Protein AF-A0A1S8BMU1-F1 (afdb_monomer_lite)

Sequence (365 aa):
MFKLSQAGMPENPSYPRNLTQLGYFIDERSEIRTIRPPHNYYNFWISNNNHINEAFRESMHACINEEVIHRMTALGIPPIYLPQLSTEKPHSEPNVPVLVTEKEELRKLKRITVVVNDDFQDLGLWAYRIVSKEHGLEAGSVVSLAKALHKSDSEPAEVPAHPTQGPAENDTHDLNESPTSEDATHSSGLEPTDVPTHPAKKSSENEKHDLKESLISKPGANIGPESPIASKTSVTSTEDVPFKVPENWQAPGLVVLNPGQLLYSYQLDKAVTKQSWDSQPRKSAIHPVATIDPIRNRAEGHRTVDEHVKSTFDTILNNPDWVAPDAHIYMIGIGNGGDAMLRVLSKECKCFLPLPFIDRSMTDK

Foldseek 3Di:
DDDDDLVPFDAQDAAALDQVSLQWDQDPLRAIAGVVVGHDFDDLPPDPDNLNSLNSVLSVLSNLVVVQQVLLVVLQFHWAWPPVRHSDADFLAFTDIKTWRDQVVQLVFQAEEEEQADQADFFFFNDPVPLRDPSHSLVGGCSVVSVVLQCVVPDDDDDDDDDDDDDDDDDDDDDDDDDDDDDDDDDYDDDDDDDDDDDDDDDDDDDDDDDDDDDDDDDDDDDDDDDDDDDDDDDDDDDDPDDDDDPPRDRHIYIIFGSQFFFADNVVRDGHGPSSQQSDGDRGPPDHGDDGDQPRGGDPQRSHLLSRLLSCCVNAVCDSSRHPPNHDYHYHYRDVNNVSNVVNCVVVCPPPDPDPPPPPPPDDD

Secondary structure (DSSP, 8-state):
-----GGGSPPPP---S-TTTTTEEE-TTS-EEESSSTTPBP-S-SSS-HHHHHHHHHHHHHHHHHHHHHHHHHTT--EEEETTTBSSPPSSS--EEEEE--HHHHTT-SEEEEEE--TTSPTTBS-HHHHTSTTHHHHHBTHHHHHHHHHTTS-PPPPPP--------------------------------------------------------------------------PPPP-------TT-PPPEEEEE-TT--EEETTTTEEE-HHHHHTS--SSTTSPPPPPPTTTTS-TT-SSHHHHHHHHIIIIIT-TTTS-TTPEEEEEE-HHHHHHHHHHHHHH-TT-S------------

pLDDT: mean 74.03, std 28.57, range [22.55, 98.69]

Organism: NCBI:txid420778

Radius of gyration: 30.03 Å; chains: 1; bounding box: 88×78×95 Å

InterPro domains:
  IPR048263 Arb2 [PTHR21357] (10-349)
  IPR053858 Arb2 domain [PF22749] (15-155)
  IPR053858 Arb2 domain [PF22749] (250-348)

Structure (mmCIF, N/CA/C/O backbone):
data_AF-A0A1S8BMU1-F1
#
_entry.id   AF-A0A1S8BMU1-F1
#
loop_
_atom_site.group_PDB
_atom_site.id
_atom_site.type_symbol
_atom_site.label_atom_id
_atom_site.label_alt_id
_atom_site.label_comp_id
_atom_site.label_asym_id
_atom_site.label_entity_id
_atom_site.label_seq_id
_atom_site.pdbx_PDB_ins_code
_atom_site.Cartn_x
_atom_site.Cartn_y
_atom_site.Cartn_z
_atom_site.occupancy
_atom_site.B_iso_or_equiv
_atom_site.auth_seq_id
_atom_site.auth_comp_id
_atom_site.auth_asym_id
_atom_site.auth_atom_id
_atom_site.pdbx_PDB_model_num
ATOM 1 N N . MET A 1 1 ? 41.600 -4.606 -17.075 1.00 57.34 1 MET A N 1
ATOM 2 C CA . MET A 1 1 ? 40.195 -4.456 -16.639 1.00 57.34 1 MET A CA 1
ATOM 3 C C . MET A 1 1 ? 39.537 -3.428 -17.548 1.00 57.34 1 MET A C 1
ATOM 5 O O . MET A 1 1 ? 39.945 -2.274 -17.516 1.00 57.34 1 MET A O 1
ATOM 9 N N . PHE A 1 2 ? 38.607 -3.844 -18.410 1.00 69.38 2 PHE A N 1
ATOM 10 C CA . PHE A 1 2 ? 37.855 -2.920 -19.264 1.00 69.38 2 PHE A CA 1
ATOM 11 C C . PHE A 1 2 ? 36.785 -2.213 -18.422 1.00 69.38 2 PHE A C 1
ATOM 13 O O . PHE A 1 2 ? 36.110 -2.860 -17.625 1.00 69.38 2 PHE A O 1
ATOM 20 N N . LYS A 1 3 ? 36.652 -0.891 -18.567 1.00 63.94 3 LYS A N 1
ATOM 21 C CA . LYS A 1 3 ? 35.584 -0.092 -17.950 1.00 63.94 3 LYS A CA 1
ATOM 22 C C . LYS A 1 3 ? 34.746 0.510 -19.072 1.00 63.94 3 LYS A C 1
ATOM 24 O O . LYS A 1 3 ? 35.312 1.148 -19.958 1.00 63.94 3 LYS A O 1
ATOM 29 N N . LEU A 1 4 ? 33.428 0.314 -19.041 1.00 66.44 4 LEU A N 1
ATOM 30 C CA . LEU A 1 4 ? 32.532 1.037 -19.943 1.00 66.44 4 LEU A CA 1
ATOM 31 C C . LEU A 1 4 ? 32.602 2.534 -19.630 1.00 66.44 4 LEU A C 1
ATOM 33 O O . LEU A 1 4 ? 32.528 2.941 -18.469 1.00 66.44 4 LEU A O 1
ATOM 37 N N . SER A 1 5 ? 32.765 3.350 -20.671 1.00 72.62 5 SER A N 1
ATOM 38 C CA . SER A 1 5 ? 32.683 4.801 -20.543 1.00 72.62 5 SER A CA 1
ATOM 39 C C . SER A 1 5 ? 31.224 5.218 -20.357 1.00 72.62 5 SER A C 1
ATOM 41 O O . SER A 1 5 ? 30.311 4.596 -20.897 1.00 72.62 5 SER A O 1
ATOM 43 N N . GLN A 1 6 ? 30.995 6.304 -19.618 1.00 71.94 6 GLN A N 1
ATOM 44 C CA . GLN A 1 6 ? 29.648 6.835 -19.392 1.00 71.94 6 GLN A CA 1
ATOM 45 C C . GLN A 1 6 ? 28.914 7.155 -20.705 1.00 71.94 6 GLN A C 1
ATOM 47 O O . GLN A 1 6 ? 27.712 6.933 -20.788 1.00 71.94 6 GLN A O 1
ATOM 52 N N . ALA A 1 7 ? 29.639 7.624 -21.727 1.00 73.94 7 ALA A N 1
ATOM 53 C CA . ALA A 1 7 ? 29.092 7.940 -23.046 1.00 73.94 7 ALA A CA 1
ATOM 54 C C . ALA A 1 7 ? 28.599 6.706 -23.825 1.00 73.94 7 ALA A C 1
ATOM 56 O O . ALA A 1 7 ? 27.799 6.852 -24.740 1.00 73.94 7 ALA A O 1
ATOM 57 N N . GLY A 1 8 ? 29.071 5.503 -23.478 1.00 77.00 8 GLY A N 1
ATOM 58 C CA . GLY A 1 8 ? 28.634 4.250 -24.098 1.00 77.00 8 GLY A CA 1
ATOM 59 C C . GLY A 1 8 ? 27.474 3.565 -23.375 1.00 77.00 8 GLY A C 1
ATOM 60 O O . GLY A 1 8 ? 27.094 2.463 -23.764 1.00 77.00 8 GLY A O 1
ATOM 61 N N . MET A 1 9 ? 26.943 4.159 -22.301 1.00 78.81 9 MET A N 1
ATOM 62 C CA . MET A 1 9 ? 25.852 3.554 -21.539 1.00 78.81 9 MET A CA 1
ATOM 63 C C . MET A 1 9 ? 24.500 3.887 -22.180 1.00 78.81 9 MET A C 1
ATOM 65 O O . MET A 1 9 ? 24.276 5.050 -22.519 1.00 78.81 9 MET A O 1
ATOM 69 N N . PRO A 1 10 ? 23.577 2.915 -22.300 1.00 77.69 10 PRO A N 1
ATOM 70 C CA . PRO A 1 10 ? 22.225 3.200 -22.758 1.00 77.69 10 PRO A CA 1
ATOM 71 C C . PRO A 1 10 ? 21.508 4.129 -21.773 1.00 77.69 10 PRO A C 1
ATOM 73 O O . PRO A 1 10 ? 21.778 4.108 -20.564 1.00 77.69 10 PRO A O 1
ATOM 76 N N . GLU A 1 11 ? 20.581 4.928 -22.300 1.00 77.62 11 GLU A N 1
ATOM 77 C CA . GLU A 1 11 ? 19.667 5.719 -21.479 1.00 77.62 11 GLU A CA 1
ATOM 78 C C . GLU A 1 11 ? 18.825 4.816 -20.578 1.00 77.62 11 GLU A C 1
ATOM 80 O O . GLU A 1 11 ? 18.606 3.634 -20.868 1.00 77.62 11 GLU A O 1
ATOM 85 N N . ASN A 1 12 ? 18.356 5.373 -19.459 1.00 81.19 12 ASN A N 1
ATOM 86 C CA . ASN A 1 12 ? 17.504 4.594 -18.582 1.00 81.19 12 ASN A CA 1
ATOM 87 C C . ASN A 1 12 ? 16.149 4.330 -19.243 1.00 81.19 12 ASN A C 1
ATOM 89 O O . ASN A 1 12 ? 15.514 5.265 -19.732 1.00 81.19 12 ASN A O 1
ATOM 93 N N . PRO A 1 13 ? 15.695 3.069 -19.229 1.00 87.44 13 PRO A N 1
ATOM 94 C CA . PRO A 1 13 ? 14.407 2.707 -19.788 1.00 87.44 13 PRO A CA 1
ATOM 95 C C . PRO A 1 13 ? 13.292 3.433 -19.030 1.00 87.44 13 PRO A C 1
ATOM 97 O O . PRO A 1 13 ? 13.301 3.516 -17.800 1.00 87.44 13 PRO A O 1
ATOM 100 N N . SER A 1 14 ? 12.329 3.953 -19.783 1.00 89.06 14 SER A N 1
ATOM 101 C CA . SER A 1 14 ? 11.125 4.583 -19.256 1.00 89.06 14 SER A CA 1
ATOM 102 C C . SER A 1 14 ? 9.913 3.869 -19.828 1.00 89.06 14 SER A C 1
ATOM 104 O O . SER A 1 14 ? 9.861 3.582 -21.024 1.00 89.06 14 SER A O 1
ATOM 106 N N . TYR A 1 15 ? 8.953 3.571 -18.962 1.00 94.06 15 TYR A N 1
ATOM 107 C CA . TYR A 1 15 ? 7.738 2.861 -19.318 1.00 94.06 15 TYR A CA 1
ATOM 108 C C . TYR A 1 15 ? 6.516 3.642 -18.827 1.00 94.06 15 TYR A C 1
ATOM 110 O O . TYR A 1 15 ? 6.590 4.344 -17.813 1.00 94.06 15 TYR A O 1
ATOM 118 N N . PRO A 1 16 ? 5.387 3.559 -19.546 1.00 95.19 16 PRO A N 1
ATOM 119 C CA . PRO A 1 16 ? 4.177 4.263 -19.159 1.00 95.19 16 PRO A CA 1
ATOM 120 C C . PRO A 1 16 ? 3.540 3.636 -17.916 1.00 95.19 16 PRO A C 1
ATOM 122 O O . PRO A 1 16 ? 3.483 2.417 -17.777 1.00 95.19 16 PRO A O 1
ATOM 125 N N . ARG A 1 17 ? 2.965 4.468 -17.043 1.00 93.88 17 ARG A N 1
ATOM 126 C CA . ARG A 1 17 ? 2.064 4.023 -15.966 1.00 93.88 17 ARG A CA 1
ATOM 127 C C . ARG A 1 17 ? 0.655 3.810 -16.514 1.00 93.88 17 ARG A C 1
ATOM 129 O O . ARG A 1 17 ? -0.263 4.568 -16.229 1.00 93.88 17 ARG A O 1
ATOM 136 N N . ASN A 1 18 ? 0.518 2.840 -17.411 1.00 95.81 18 ASN A N 1
ATOM 137 C CA . ASN A 1 18 ? -0.763 2.460 -17.989 1.00 95.81 18 ASN A CA 1
ATOM 138 C C . ASN A 1 18 ? -0.709 0.995 -18.438 1.00 95.81 18 ASN A C 1
ATOM 140 O O . ASN A 1 18 ? 0.061 0.671 -19.342 1.00 95.81 18 ASN A O 1
ATOM 144 N N . LEU A 1 19 ? -1.537 0.124 -17.847 1.00 93.75 19 LEU A N 1
ATOM 145 C CA . LEU A 1 19 ? -1.526 -1.316 -18.153 1.00 93.75 19 LEU A CA 1
ATOM 146 C C . LEU A 1 19 ? -1.657 -1.592 -19.650 1.00 93.75 19 LEU A C 1
ATOM 148 O O . LEU A 1 19 ? -0.870 -2.364 -20.195 1.00 93.75 19 LEU A O 1
ATOM 152 N N . THR A 1 20 ? -2.579 -0.908 -20.330 1.00 95.38 20 THR A N 1
ATOM 153 C CA . THR A 1 20 ? -2.822 -1.114 -21.760 1.00 95.38 20 THR A CA 1
ATOM 154 C C . THR A 1 20 ? -1.585 -0.796 -22.594 1.00 95.38 20 THR A C 1
ATOM 156 O O . THR A 1 20 ? -1.221 -1.566 -23.482 1.00 95.38 20 THR A O 1
ATOM 159 N N . GLN A 1 21 ? -0.896 0.306 -22.286 1.00 96.44 21 GLN A N 1
ATOM 160 C CA . GLN A 1 21 ? 0.346 0.683 -22.967 1.00 96.44 21 GLN A CA 1
ATOM 161 C C . GLN A 1 21 ? 1.523 -0.237 -22.610 1.00 96.44 21 GLN A C 1
ATOM 163 O O . GLN A 1 21 ? 2.430 -0.405 -23.422 1.00 96.44 21 GLN A O 1
ATOM 168 N N . LEU A 1 22 ? 1.494 -0.876 -21.437 1.00 96.19 22 LEU A N 1
ATOM 169 C CA . LEU A 1 22 ? 2.433 -1.938 -21.053 1.00 96.19 22 LEU A CA 1
ATOM 170 C C . LEU A 1 22 ? 2.105 -3.290 -21.710 1.00 96.19 22 LEU A C 1
ATOM 172 O O . LEU A 1 22 ? 2.863 -4.246 -21.553 1.00 96.19 22 LEU A O 1
ATOM 176 N N . GLY A 1 23 ? 1.002 -3.378 -22.460 1.00 96.25 23 GLY A N 1
ATOM 177 C CA . GLY A 1 23 ? 0.569 -4.599 -23.131 1.00 96.25 23 GLY A CA 1
ATOM 178 C C . GLY A 1 23 ? -0.227 -5.547 -22.236 1.00 96.25 23 GLY A C 1
ATOM 179 O O . GLY A 1 23 ? -0.305 -6.732 -22.558 1.00 96.25 23 GLY A O 1
ATOM 180 N N . TYR A 1 24 ? -0.819 -5.050 -21.148 1.00 97.06 24 TYR A N 1
ATOM 181 C CA . TYR A 1 24 ? -1.617 -5.816 -20.190 1.00 97.06 24 TYR A CA 1
ATOM 182 C C . TYR A 1 24 ? -3.029 -5.251 -20.018 1.00 97.06 24 TYR A C 1
ATOM 184 O O . TYR A 1 24 ? -3.298 -4.087 -20.298 1.00 97.06 24 TYR A O 1
ATOM 192 N N . PHE A 1 25 ? -3.935 -6.084 -19.523 1.00 95.19 25 PHE A N 1
ATOM 193 C CA . PHE A 1 25 ? -5.257 -5.690 -19.050 1.00 95.19 25 PHE A CA 1
ATOM 194 C C . PHE A 1 25 ? -5.627 -6.520 -17.816 1.00 95.19 25 PHE A C 1
ATOM 196 O O . PHE A 1 25 ? -4.974 -7.524 -17.523 1.00 95.19 25 PHE A O 1
ATOM 203 N N . ILE A 1 26 ? -6.653 -6.084 -17.087 1.00 93.38 26 ILE A N 1
ATOM 204 C CA . ILE A 1 26 ? -7.256 -6.857 -15.999 1.00 93.38 26 ILE A CA 1
ATOM 205 C C . ILE A 1 26 ? -8.530 -7.493 -16.551 1.00 93.38 26 ILE A C 1
ATOM 207 O O . ILE A 1 26 ? -9.371 -6.784 -17.104 1.00 93.38 26 ILE A O 1
ATOM 211 N N . ASP A 1 27 ? -8.649 -8.812 -16.444 1.00 90.25 27 ASP A N 1
ATOM 212 C CA . ASP A 1 27 ? -9.832 -9.539 -16.903 1.00 90.25 27 ASP A CA 1
ATOM 213 C C . ASP A 1 27 ? -10.970 -9.549 -15.863 1.00 90.25 27 ASP A C 1
ATOM 215 O O . ASP A 1 27 ? -10.869 -8.997 -14.764 1.00 90.25 27 ASP A O 1
ATOM 219 N N . GLU A 1 28 ? -12.083 -10.196 -16.208 1.00 89.94 28 GLU A N 1
ATOM 220 C CA . GLU A 1 28 ? -13.260 -10.344 -15.340 1.00 89.94 28 GLU A CA 1
ATOM 221 C C . GLU A 1 28 ? -12.985 -11.137 -14.050 1.00 89.94 28 GLU A C 1
ATOM 223 O O . GLU A 1 28 ? -13.682 -10.961 -13.050 1.00 89.94 28 GLU A O 1
ATOM 228 N N . ARG A 1 29 ? -11.934 -11.966 -14.037 1.00 88.69 29 ARG A N 1
ATOM 229 C CA . ARG A 1 29 ? -11.467 -12.704 -12.856 1.00 88.69 29 ARG A CA 1
ATOM 230 C C . ARG A 1 29 ? -10.505 -11.875 -12.004 1.00 88.69 29 ARG A C 1
ATOM 232 O O . ARG A 1 29 ? -9.984 -12.382 -11.013 1.00 88.69 29 ARG A O 1
ATOM 239 N N . SER A 1 30 ? -10.298 -10.601 -12.349 1.00 91.44 30 SER A N 1
ATOM 240 C CA . SER A 1 30 ? -9.320 -9.703 -11.727 1.00 91.44 30 SER A CA 1
ATOM 241 C C . SER A 1 30 ? -7.866 -10.162 -11.879 1.00 91.44 30 SER A C 1
ATOM 243 O O . SER A 1 30 ? -7.012 -9.818 -11.057 1.00 91.44 30 SER A O 1
ATOM 245 N N . GLU A 1 31 ? -7.567 -10.919 -12.933 1.00 94.38 31 GLU A N 1
ATOM 246 C CA . GLU A 1 31 ? -6.223 -11.387 -13.255 1.00 94.38 31 GLU A CA 1
ATOM 247 C C . GLU A 1 31 ? -5.555 -10.459 -14.271 1.00 94.38 31 GLU A C 1
ATOM 249 O O . GLU A 1 31 ? -6.176 -9.984 -15.222 1.00 94.38 31 GLU A O 1
ATOM 254 N N . ILE A 1 32 ? -4.259 -10.205 -14.079 1.00 94.88 32 ILE A N 1
ATOM 255 C CA . ILE A 1 32 ? -3.469 -9.386 -15.002 1.00 94.88 32 ILE A CA 1
ATOM 256 C C . ILE A 1 32 ? -2.971 -10.276 -16.140 1.00 94.88 32 ILE A C 1
ATOM 258 O O . ILE A 1 32 ? -2.140 -11.168 -15.933 1.00 94.88 32 ILE A O 1
ATOM 262 N N . ARG A 1 33 ? -3.463 -10.013 -17.352 1.00 95.62 33 ARG A N 1
ATOM 263 C CA . ARG A 1 33 ? -3.182 -10.797 -18.560 1.00 95.62 33 ARG A CA 1
ATOM 264 C C . ARG A 1 33 ? -2.560 -9.932 -19.647 1.00 95.62 33 ARG A C 1
ATOM 266 O O . ARG A 1 33 ? -2.869 -8.749 -19.768 1.00 95.62 33 ARG A O 1
ATOM 273 N N . THR A 1 34 ? -1.667 -10.505 -20.449 1.00 96.69 34 THR A N 1
ATOM 274 C CA . THR A 1 34 ? -1.141 -9.838 -21.649 1.00 96.69 34 THR A CA 1
ATOM 275 C C . THR A 1 34 ? -2.263 -9.616 -22.656 1.00 96.69 34 THR A C 1
ATOM 277 O O . THR A 1 34 ? -3.077 -10.502 -22.836 1.00 96.69 34 THR A O 1
ATOM 280 N N . ILE A 1 35 ? -2.292 -8.498 -23.383 1.00 95.00 35 ILE A N 1
ATOM 281 C CA . ILE A 1 35 ? -3.304 -8.231 -24.426 1.00 95.00 35 ILE A CA 1
ATOM 282 C C . ILE A 1 35 ? -3.102 -9.163 -25.632 1.00 95.00 35 ILE A C 1
ATOM 284 O O . ILE A 1 35 ? -4.066 -9.595 -26.265 1.00 95.00 35 ILE A O 1
ATOM 288 N N . ARG A 1 36 ? -1.844 -9.475 -25.978 1.00 91.75 36 ARG A N 1
ATOM 289 C CA . ARG A 1 36 ? -1.491 -10.346 -27.113 1.00 91.75 36 ARG A CA 1
ATOM 290 C C . ARG A 1 36 ? -0.309 -11.262 -26.759 1.00 91.75 36 ARG A C 1
ATOM 292 O O . ARG A 1 36 ? 0.796 -10.744 -26.608 1.00 91.75 36 ARG A O 1
ATOM 299 N N . PRO A 1 37 ? -0.492 -12.596 -26.686 1.00 90.31 37 PRO A N 1
ATOM 300 C CA . PRO A 1 37 ? -1.768 -13.334 -26.690 1.00 90.31 37 PRO A CA 1
ATOM 301 C C . PRO A 1 37 ? -2.553 -13.142 -25.369 1.00 90.31 37 PRO A C 1
ATOM 303 O O . PRO A 1 37 ? -1.915 -12.965 -24.338 1.00 90.31 37 PRO A O 1
ATOM 306 N N . PRO A 1 38 ? -3.897 -13.221 -25.348 1.00 85.94 38 PRO A N 1
ATOM 307 C CA . PRO A 1 38 ? -4.746 -12.808 -24.214 1.00 85.94 38 PRO A CA 1
ATOM 308 C C . PRO A 1 38 ? -4.718 -13.695 -22.950 1.00 85.94 38 PRO A C 1
ATOM 310 O O . PRO A 1 38 ? -5.611 -13.611 -22.113 1.00 85.94 38 PRO A O 1
ATOM 313 N N . HIS A 1 39 ? -3.722 -14.571 -22.792 1.00 87.88 39 HIS A N 1
ATOM 314 C CA . HIS A 1 39 ? -3.743 -15.626 -21.769 1.00 87.88 39 HIS A CA 1
ATOM 315 C C . HIS A 1 39 ? -2.479 -15.707 -20.913 1.00 87.88 39 HIS A C 1
ATOM 317 O O . HIS A 1 39 ? -2.470 -16.422 -19.911 1.00 87.88 39 HIS A O 1
ATOM 323 N N . ASN A 1 40 ? -1.409 -14.982 -21.250 1.00 94.81 40 ASN A N 1
ATOM 324 C CA . ASN A 1 40 ? -0.189 -15.057 -20.454 1.00 94.81 40 ASN A CA 1
ATOM 325 C C . ASN A 1 40 ? -0.274 -14.129 -19.243 1.00 94.81 40 ASN A C 1
ATOM 327 O O . ASN A 1 40 ? -0.804 -13.023 -19.314 1.00 94.81 40 ASN A O 1
ATOM 331 N N . TYR A 1 41 ? 0.276 -14.601 -18.131 1.00 95.81 41 TYR A N 1
ATOM 332 C CA . TYR A 1 41 ? 0.493 -13.796 -16.937 1.00 95.81 41 TYR A CA 1
ATOM 333 C C . TYR A 1 41 ? 1.631 -12.788 -17.133 1.00 95.81 41 TYR A C 1
ATOM 335 O O . TYR A 1 41 ? 2.412 -12.892 -18.082 1.00 95.81 41 TYR A O 1
ATOM 343 N N . TYR A 1 42 ? 1.757 -11.857 -16.185 1.00 95.19 42 TYR A N 1
ATOM 344 C CA . TYR A 1 42 ? 2.877 -10.923 -16.116 1.00 95.19 42 TYR A CA 1
ATOM 345 C C . TYR A 1 42 ? 4.235 -11.627 -16.252 1.00 95.19 42 TYR A C 1
ATOM 347 O O . TYR A 1 42 ? 4.540 -12.593 -15.542 1.00 95.19 42 TYR A O 1
ATOM 355 N N . ASN A 1 43 ? 5.052 -11.114 -17.174 1.00 94.69 43 ASN A N 1
ATOM 356 C CA . ASN A 1 43 ? 6.433 -11.525 -17.368 1.00 94.69 43 ASN A CA 1
ATOM 357 C C . ASN A 1 43 ? 7.384 -10.427 -16.875 1.00 94.69 43 ASN A C 1
ATOM 359 O O . ASN A 1 43 ? 7.465 -9.363 -17.483 1.00 94.69 43 ASN A O 1
ATOM 363 N N . PHE A 1 44 ? 8.131 -10.712 -15.807 1.00 94.56 44 PHE A N 1
ATOM 364 C CA . PHE A 1 44 ? 9.185 -9.829 -15.294 1.00 94.56 44 PHE A CA 1
ATOM 365 C C . PHE A 1 44 ? 10.440 -9.836 -16.183 1.00 94.56 44 PHE A C 1
ATOM 367 O O . PHE A 1 44 ? 11.080 -8.804 -16.370 1.00 94.56 44 PHE A O 1
ATOM 374 N N . TRP A 1 45 ? 10.791 -10.992 -16.754 1.00 95.25 45 TRP A N 1
ATOM 375 C CA . TRP A 1 45 ? 12.007 -11.173 -17.549 1.00 95.25 45 TRP A CA 1
ATOM 376 C C . TRP A 1 45 ? 11.748 -10.796 -19.010 1.00 95.25 45 TRP A C 1
ATOM 378 O O . TRP A 1 45 ? 11.607 -11.658 -19.881 1.00 95.25 45 TRP A O 1
ATOM 388 N N . ILE A 1 46 ? 11.644 -9.493 -19.278 1.00 94.12 46 ILE A N 1
ATOM 389 C CA . ILE A 1 46 ? 11.474 -8.955 -20.638 1.00 94.12 46 ILE A CA 1
ATOM 390 C C . ILE A 1 46 ? 12.813 -8.710 -21.350 1.00 94.12 46 ILE A C 1
ATOM 392 O O . ILE A 1 46 ? 12.849 -8.515 -22.563 1.00 94.12 46 ILE A O 1
ATOM 396 N N . SER A 1 47 ? 13.916 -8.713 -20.600 1.00 94.00 47 SER A N 1
ATOM 397 C CA . SER A 1 47 ? 15.279 -8.518 -21.090 1.00 94.00 47 SER A CA 1
ATOM 398 C C . SER A 1 47 ? 16.292 -9.272 -20.220 1.00 94.00 47 SER A C 1
ATOM 400 O O . SER A 1 47 ? 16.032 -9.574 -19.058 1.00 94.00 47 SER A O 1
ATOM 402 N N . ASN A 1 48 ? 17.496 -9.509 -20.749 1.00 92.12 48 ASN A N 1
ATOM 403 C CA . ASN A 1 48 ? 18.642 -9.984 -19.959 1.00 92.12 48 ASN A CA 1
ATOM 404 C C . ASN A 1 48 ? 19.271 -8.870 -19.098 1.00 92.12 48 ASN A C 1
ATOM 406 O O . ASN A 1 48 ? 20.193 -9.122 -18.326 1.00 92.12 48 ASN A O 1
ATOM 410 N N . ASN A 1 49 ? 18.808 -7.625 -19.245 1.00 89.06 49 ASN A N 1
ATOM 411 C CA . ASN A 1 49 ? 19.265 -6.493 -18.454 1.00 89.06 49 ASN A CA 1
ATOM 412 C C . ASN A 1 49 ? 18.319 -6.245 -17.272 1.00 89.06 49 ASN A C 1
ATOM 414 O O . ASN A 1 49 ? 17.190 -5.787 -17.456 1.00 89.06 49 ASN A O 1
ATOM 418 N N . ASN A 1 50 ? 18.815 -6.465 -16.053 1.00 89.25 50 ASN A N 1
ATOM 419 C CA . ASN A 1 50 ? 18.037 -6.267 -14.829 1.00 89.25 50 ASN A CA 1
ATOM 420 C C . ASN A 1 50 ? 17.481 -4.845 -14.691 1.00 89.25 50 ASN A C 1
ATOM 422 O O . ASN A 1 50 ? 16.367 -4.690 -14.216 1.00 89.25 50 ASN A O 1
ATOM 426 N N . HIS A 1 51 ? 18.184 -3.804 -15.147 1.00 87.75 51 HIS A N 1
ATOM 427 C CA . HIS A 1 51 ? 17.661 -2.434 -15.061 1.00 87.75 51 HIS A CA 1
ATOM 428 C C . HIS A 1 51 ? 16.430 -2.208 -15.940 1.00 87.75 51 HIS A C 1
ATOM 430 O O . HIS A 1 51 ? 15.556 -1.428 -15.574 1.00 87.75 51 HIS A O 1
ATOM 436 N N . ILE A 1 52 ? 16.342 -2.914 -17.069 1.00 92.06 52 ILE A N 1
ATOM 437 C CA . ILE A 1 52 ? 15.165 -2.900 -17.943 1.00 92.06 52 ILE A CA 1
ATOM 438 C C . ILE A 1 52 ? 13.997 -3.612 -17.257 1.00 92.06 52 ILE A C 1
ATOM 440 O O . ILE A 1 52 ? 12.900 -3.060 -17.195 1.00 92.06 52 ILE A O 1
ATOM 444 N N . ASN A 1 53 ? 14.252 -4.784 -16.672 1.00 94.69 53 ASN A N 1
ATOM 445 C CA . ASN A 1 53 ? 13.232 -5.552 -15.956 1.00 94.69 53 ASN A CA 1
ATOM 446 C C . ASN A 1 53 ? 12.702 -4.796 -14.725 1.00 94.69 53 ASN A C 1
ATOM 448 O O . ASN A 1 53 ? 11.495 -4.738 -14.516 1.00 94.69 53 ASN A O 1
ATOM 452 N N . GLU A 1 54 ? 13.580 -4.159 -13.945 1.00 94.00 54 GLU A N 1
ATOM 453 C CA . GLU A 1 54 ? 13.191 -3.365 -12.773 1.00 94.00 54 GLU A CA 1
ATOM 454 C C . GLU A 1 54 ? 12.390 -2.115 -13.157 1.00 94.00 54 GLU A C 1
ATOM 456 O O . GLU A 1 54 ? 11.354 -1.847 -12.554 1.00 94.00 54 GLU A O 1
ATOM 461 N N . ALA A 1 55 ? 12.795 -1.373 -14.194 1.00 93.88 55 ALA A N 1
ATOM 462 C CA . ALA A 1 55 ? 12.034 -0.208 -14.654 1.00 93.88 55 ALA A CA 1
ATOM 463 C C . ALA A 1 55 ? 10.639 -0.591 -15.178 1.00 93.88 55 ALA A C 1
ATOM 465 O O . ALA A 1 55 ? 9.657 0.128 -14.955 1.00 93.88 55 ALA A O 1
ATOM 466 N N . PHE A 1 56 ? 10.538 -1.740 -15.853 1.00 96.25 56 PHE A N 1
ATOM 467 C CA . PHE A 1 56 ? 9.257 -2.293 -16.281 1.00 96.25 56 PHE A CA 1
ATOM 468 C C . PHE A 1 56 ? 8.397 -2.701 -15.085 1.00 96.25 56 PHE A C 1
ATOM 470 O O . PHE A 1 56 ? 7.227 -2.322 -15.006 1.00 96.25 56 PHE A O 1
ATOM 477 N N . ARG A 1 57 ? 9.000 -3.404 -14.116 1.00 96.44 57 ARG A N 1
ATOM 478 C CA . ARG A 1 57 ? 8.355 -3.797 -12.861 1.00 96.44 57 ARG A CA 1
ATOM 479 C C . ARG A 1 57 ? 7.807 -2.589 -12.116 1.00 96.44 57 ARG A C 1
ATOM 481 O O . ARG A 1 57 ? 6.657 -2.637 -11.706 1.00 96.44 57 ARG A O 1
ATOM 488 N N . GLU A 1 58 ? 8.569 -1.507 -11.977 1.00 95.94 58 GLU A N 1
ATOM 489 C CA . GLU A 1 58 ? 8.105 -0.289 -11.297 1.00 95.94 58 GLU A CA 1
ATOM 490 C C . GLU A 1 58 ? 6.869 0.322 -11.968 1.00 95.94 58 GLU A C 1
ATOM 492 O O . GLU A 1 58 ? 5.951 0.779 -11.286 1.00 95.94 58 GLU A O 1
ATOM 497 N N . SER A 1 59 ? 6.801 0.287 -13.300 1.00 96.56 59 SER A N 1
ATOM 498 C CA . SER A 1 59 ? 5.640 0.804 -14.037 1.00 96.56 59 SER A CA 1
ATOM 499 C C . SER A 1 59 ? 4.421 -0.109 -13.902 1.00 96.56 59 SER A C 1
ATOM 501 O O . SER A 1 59 ? 3.309 0.381 -13.708 1.00 96.56 59 SER A O 1
ATOM 503 N N . MET A 1 60 ? 4.630 -1.428 -13.909 1.00 97.31 60 MET A N 1
ATOM 504 C CA . MET A 1 60 ? 3.585 -2.413 -13.609 1.00 97.31 60 MET A CA 1
ATOM 505 C C . MET A 1 60 ? 3.075 -2.288 -12.169 1.00 97.31 60 MET A C 1
ATOM 507 O O . MET A 1 60 ? 1.868 -2.247 -11.948 1.00 97.31 60 MET A O 1
ATOM 511 N N . HIS A 1 61 ? 3.977 -2.176 -11.194 1.00 96.88 61 HIS A N 1
ATOM 512 C CA . HIS A 1 61 ? 3.650 -2.007 -9.779 1.00 96.88 61 HIS A CA 1
ATOM 513 C C . HIS A 1 61 ? 2.867 -0.715 -9.544 1.00 96.88 61 HIS A C 1
ATOM 515 O O . HIS A 1 61 ? 1.875 -0.727 -8.826 1.00 96.88 61 HIS A O 1
ATOM 521 N N . ALA A 1 62 ? 3.247 0.388 -10.198 1.00 96.12 62 ALA A N 1
ATOM 522 C CA . ALA A 1 62 ? 2.482 1.628 -10.125 1.00 96.12 62 ALA A CA 1
ATOM 523 C C . ALA A 1 62 ? 1.033 1.445 -10.603 1.00 96.12 62 ALA A C 1
ATOM 525 O O . ALA A 1 62 ? 0.120 1.865 -9.900 1.00 96.12 62 ALA A O 1
ATOM 526 N N . CYS A 1 63 ? 0.821 0.755 -11.729 1.00 97.12 63 CYS A N 1
ATOM 527 C CA . CYS A 1 63 ? -0.528 0.470 -12.217 1.00 97.12 63 CYS A CA 1
ATOM 528 C C . CYS A 1 63 ? -1.330 -0.418 -11.252 1.00 97.12 63 CYS A C 1
ATOM 530 O O . CYS A 1 63 ? -2.511 -0.177 -11.022 1.00 97.12 63 CYS A O 1
ATOM 532 N N . ILE A 1 64 ? -0.690 -1.448 -10.690 1.00 96.88 64 ILE A N 1
ATOM 533 C CA . ILE A 1 64 ? -1.305 -2.355 -9.710 1.00 96.88 64 ILE A CA 1
ATOM 534 C C . ILE A 1 64 ? -1.725 -1.585 -8.458 1.00 96.88 64 ILE A C 1
ATOM 536 O O . ILE A 1 64 ? -2.848 -1.740 -7.990 1.00 96.88 64 ILE A O 1
ATOM 540 N N . ASN A 1 65 ? -0.838 -0.742 -7.935 1.00 96.12 65 ASN A N 1
ATOM 541 C CA . ASN A 1 65 ? -1.108 0.055 -6.747 1.00 96.12 65 ASN A CA 1
ATOM 542 C C . ASN A 1 65 ? -2.260 1.034 -6.984 1.00 96.12 65 ASN A C 1
ATOM 544 O O . ASN A 1 65 ? -3.160 1.112 -6.157 1.00 96.12 65 ASN A O 1
ATOM 548 N N . GLU A 1 66 ? -2.264 1.747 -8.113 1.00 95.75 66 GLU A N 1
ATOM 549 C CA . GLU A 1 66 ? -3.360 2.656 -8.473 1.00 95.75 66 GLU A CA 1
ATOM 550 C C . GLU A 1 66 ? -4.706 1.919 -8.539 1.00 95.75 66 GLU A C 1
ATOM 552 O O . GLU A 1 66 ? -5.697 2.402 -7.992 1.00 95.75 66 GLU A O 1
ATOM 557 N N . GLU A 1 67 ? -4.732 0.714 -9.112 1.00 96.31 67 GLU A N 1
ATOM 558 C CA . GLU A 1 67 ? -5.936 -0.116 -9.168 1.00 96.31 67 GLU A CA 1
ATOM 559 C C . GLU A 1 67 ? -6.383 -0.621 -7.785 1.00 96.31 67 GLU A C 1
ATOM 561 O O . GLU A 1 67 ? -7.575 -0.595 -7.476 1.00 96.31 67 GLU A O 1
ATOM 566 N N . VAL A 1 68 ? -5.459 -1.059 -6.922 1.00 96.19 68 VAL A N 1
ATOM 567 C CA . VAL A 1 68 ? -5.795 -1.481 -5.550 1.00 96.19 68 VAL A CA 1
ATOM 568 C C . VAL A 1 68 ? -6.378 -0.311 -4.761 1.00 96.19 68 VAL A C 1
ATOM 570 O O . VAL A 1 68 ? -7.434 -0.458 -4.151 1.00 96.19 68 VAL A O 1
ATOM 573 N N . ILE A 1 69 ? -5.745 0.864 -4.813 1.00 96.38 69 ILE A N 1
ATOM 574 C CA . ILE A 1 69 ? -6.239 2.072 -4.141 1.00 96.38 69 ILE A CA 1
ATOM 575 C C . ILE A 1 69 ? -7.615 2.479 -4.677 1.00 96.38 69 ILE A C 1
ATOM 577 O O . ILE A 1 69 ? -8.502 2.805 -3.887 1.00 96.38 69 ILE A O 1
ATOM 581 N N . HIS A 1 70 ? -7.824 2.419 -5.993 1.00 94.62 70 HIS A N 1
ATOM 582 C CA . HIS A 1 70 ? -9.122 2.684 -6.608 1.00 94.62 70 HIS A CA 1
ATOM 583 C C . HIS A 1 70 ? -10.205 1.734 -6.071 1.00 94.62 70 HIS A C 1
ATOM 585 O O . HIS A 1 70 ? -11.255 2.198 -5.622 1.00 94.62 70 HIS A O 1
ATOM 591 N N . ARG A 1 71 ? -9.940 0.420 -6.028 1.00 95.31 71 ARG A N 1
ATOM 592 C CA . ARG A 1 71 ? -10.889 -0.574 -5.494 1.00 95.31 71 ARG A CA 1
ATOM 593 C C . ARG A 1 71 ? -11.177 -0.374 -4.012 1.00 95.31 71 AR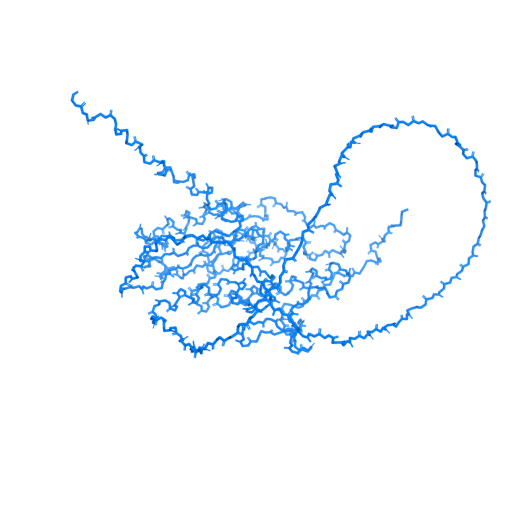G A C 1
ATOM 595 O O . ARG A 1 71 ? -12.326 -0.474 -3.603 1.00 95.31 71 ARG A O 1
ATOM 602 N N . MET A 1 72 ? -10.154 -0.085 -3.215 1.00 95.00 72 MET A N 1
ATOM 603 C CA . MET A 1 72 ? -10.307 0.149 -1.777 1.00 95.00 72 MET A CA 1
ATOM 604 C C . MET A 1 72 ? -11.100 1.425 -1.487 1.00 95.00 72 MET A C 1
ATOM 606 O O . MET A 1 72 ? -11.994 1.416 -0.645 1.00 95.00 72 MET A O 1
ATOM 610 N N . THR A 1 73 ? -10.867 2.485 -2.261 1.00 93.00 73 THR A N 1
ATOM 611 C CA . THR A 1 73 ? -11.654 3.725 -2.190 1.00 93.00 73 THR A CA 1
ATOM 612 C C . THR A 1 73 ? -13.119 3.472 -2.556 1.00 93.00 73 THR A C 1
ATOM 614 O O . THR A 1 73 ? -14.012 3.922 -1.847 1.00 93.00 73 THR A O 1
ATOM 617 N N . ALA A 1 74 ? -13.386 2.683 -3.604 1.00 88.88 74 ALA A N 1
ATOM 618 C CA . ALA A 1 74 ? -14.746 2.289 -3.983 1.00 88.88 74 ALA A CA 1
ATOM 619 C C . ALA A 1 74 ? -15.460 1.427 -2.920 1.00 88.88 74 ALA A C 1
ATOM 621 O O . ALA A 1 74 ? -16.687 1.356 -2.916 1.00 88.88 74 ALA A O 1
ATOM 622 N N . LEU A 1 75 ? -14.707 0.787 -2.019 1.00 88.44 75 LEU A N 1
ATOM 623 C CA . LEU A 1 75 ? -15.216 0.038 -0.865 1.00 88.44 75 LEU A CA 1
ATOM 624 C C . LEU A 1 75 ? -15.345 0.902 0.407 1.00 88.44 75 LEU A C 1
ATOM 626 O O . LEU A 1 75 ? -15.553 0.351 1.483 1.00 88.44 75 LEU A O 1
ATOM 630 N N . GLY A 1 76 ? -15.193 2.230 0.319 1.00 91.12 76 GLY A N 1
ATOM 631 C CA . GLY A 1 76 ? -15.288 3.131 1.478 1.00 91.12 76 GLY A CA 1
ATOM 632 C C . GLY A 1 76 ? -14.077 3.071 2.416 1.00 91.12 76 GLY A C 1
ATOM 633 O O . GLY A 1 76 ? -14.183 3.387 3.601 1.00 91.12 76 GLY A O 1
ATOM 634 N N . ILE A 1 77 ? -12.925 2.626 1.905 1.00 95.75 77 ILE A N 1
ATOM 635 C CA . ILE A 1 77 ? -11.671 2.489 2.657 1.00 95.75 77 ILE A CA 1
ATOM 636 C C . ILE A 1 77 ? -10.568 3.255 1.901 1.00 95.75 77 ILE A C 1
ATOM 638 O O . ILE A 1 77 ? -9.646 2.642 1.350 1.00 95.75 77 ILE A O 1
ATOM 642 N N . PRO A 1 78 ? -10.688 4.591 1.778 1.00 96.69 78 PRO A N 1
ATOM 643 C CA . PRO A 1 78 ? -9.723 5.406 1.051 1.00 96.69 78 PRO A CA 1
ATOM 644 C C . PRO A 1 78 ? -8.349 5.439 1.742 1.00 96.69 78 PRO A C 1
ATOM 646 O O . PRO A 1 78 ? -8.223 5.122 2.932 1.00 96.69 78 PRO A O 1
ATOM 649 N N . PRO A 1 79 ? -7.293 5.854 1.019 1.00 97.88 79 PRO A N 1
ATOM 650 C CA . PRO A 1 79 ? -6.029 6.188 1.646 1.00 97.88 79 PRO A CA 1
ATOM 651 C C . PRO A 1 79 ? -6.141 7.493 2.445 1.00 97.88 79 PRO A C 1
ATOM 653 O O . PRO A 1 79 ? -6.735 8.468 1.987 1.00 97.88 79 PRO A O 1
ATOM 656 N N . ILE A 1 80 ? -5.486 7.533 3.601 1.00 97.81 80 ILE A N 1
ATOM 657 C CA . ILE A 1 80 ? -5.155 8.765 4.321 1.00 97.81 80 ILE A CA 1
ATOM 658 C C . ILE A 1 80 ? -3.642 8.848 4.514 1.00 97.81 80 ILE A C 1
ATOM 660 O O . ILE A 1 80 ? -2.951 7.828 4.557 1.00 97.81 80 ILE A O 1
ATOM 664 N N . TYR A 1 81 ? -3.120 10.061 4.637 1.00 98.25 81 TYR A N 1
ATOM 665 C CA . TYR A 1 81 ? -1.687 10.333 4.639 1.00 98.25 81 TYR A CA 1
ATOM 666 C C . TYR A 1 81 ? -1.216 10.773 6.022 1.00 98.25 81 TYR A C 1
ATOM 668 O O . TYR A 1 81 ? -1.693 11.765 6.573 1.00 98.25 81 TYR A O 1
ATOM 676 N N . LEU A 1 82 ? -0.270 10.018 6.577 1.00 97.94 82 LEU A N 1
ATOM 677 C CA . LEU A 1 82 ? 0.343 10.267 7.878 1.00 97.94 82 LEU A CA 1
ATOM 678 C C . LEU A 1 82 ? 1.687 10.991 7.726 1.00 97.94 82 LEU A C 1
ATOM 680 O O . LEU A 1 82 ? 2.403 10.696 6.765 1.00 97.94 82 LEU A O 1
ATOM 684 N N . PRO A 1 83 ? 2.081 11.859 8.678 1.00 96.81 83 PRO A N 1
ATOM 685 C CA . PRO A 1 83 ? 1.416 12.164 9.955 1.00 96.81 83 PRO A CA 1
ATOM 686 C C . PRO A 1 83 ? 0.278 13.199 9.870 1.00 96.81 83 PRO A C 1
ATOM 688 O O . PRO A 1 83 ? -0.362 13.483 10.877 1.00 96.81 83 PRO A O 1
ATOM 691 N N . GLN A 1 84 ? 0.012 13.768 8.693 1.00 94.56 84 GLN A N 1
ATOM 692 C CA . GLN A 1 84 ? -0.926 14.881 8.500 1.00 94.56 84 GLN A CA 1
ATOM 693 C C . GLN A 1 84 ? -2.392 14.515 8.782 1.00 94.56 84 GLN A C 1
ATOM 695 O O . GLN A 1 84 ? -3.204 15.412 8.996 1.00 94.56 84 GLN A O 1
ATOM 700 N N . LEU A 1 85 ? -2.736 13.220 8.764 1.00 94.88 85 LEU A N 1
ATOM 701 C CA . LEU A 1 85 ? -4.110 12.706 8.842 1.00 94.88 85 LEU A CA 1
ATOM 702 C C . LEU A 1 85 ? -5.020 13.326 7.766 1.00 94.88 85 LEU A C 1
ATOM 704 O O . LEU A 1 85 ? -6.190 13.617 8.006 1.00 94.88 85 LEU A O 1
ATOM 708 N N . SER A 1 86 ? -4.459 13.531 6.573 1.00 95.19 86 SER A N 1
ATOM 709 C CA . SER A 1 86 ? -5.145 14.143 5.434 1.00 95.19 86 SER A CA 1
ATOM 710 C C . SER A 1 86 ? -5.714 13.081 4.495 1.00 95.19 86 SER A C 1
ATOM 712 O O . SER A 1 86 ? -5.067 12.065 4.248 1.00 95.19 86 SER A O 1
ATOM 714 N N . THR A 1 87 ? -6.895 13.328 3.930 1.00 93.62 87 THR A N 1
ATOM 715 C CA . THR A 1 87 ? -7.466 12.542 2.820 1.00 93.62 87 THR A CA 1
ATOM 716 C C . THR A 1 87 ? -6.867 12.938 1.470 1.00 93.62 87 THR A C 1
ATOM 718 O O . THR A 1 87 ? -6.874 12.156 0.523 1.00 93.62 87 THR A O 1
ATOM 721 N N . GLU A 1 88 ? -6.322 14.151 1.372 1.00 94.81 88 GLU A N 1
ATOM 722 C CA . GLU A 1 88 ? -5.579 14.622 0.207 1.00 94.81 88 GLU A CA 1
ATOM 723 C C . GLU A 1 88 ? -4.085 14.377 0.403 1.00 94.81 88 GLU A C 1
ATOM 725 O O . GLU A 1 88 ? -3.541 14.606 1.487 1.00 94.81 88 GLU A O 1
ATOM 730 N N . LYS A 1 89 ? -3.411 13.924 -0.655 1.00 95.44 89 LYS A N 1
ATOM 731 C CA . LYS A 1 89 ? -1.982 13.629 -0.615 1.00 95.44 89 LYS A CA 1
ATOM 732 C C . LYS A 1 89 ? -1.168 14.910 -0.414 1.00 95.44 89 LYS A C 1
ATOM 734 O O . LYS A 1 89 ? -1.207 15.778 -1.286 1.00 95.44 89 LYS A O 1
ATOM 739 N N . PRO A 1 90 ? -0.354 15.003 0.648 1.00 95.69 90 PRO A N 1
ATOM 740 C CA . PRO A 1 90 ? 0.559 16.119 0.792 1.00 95.69 90 PRO A CA 1
ATOM 741 C C . PRO A 1 90 ? 1.663 16.101 -0.270 1.00 95.69 90 PRO A C 1
ATOM 743 O O . PRO A 1 90 ? 2.169 15.038 -0.647 1.00 95.69 90 PRO A O 1
ATOM 746 N N . HIS A 1 91 ? 2.044 17.291 -0.733 1.00 95.56 91 HIS A N 1
ATOM 747 C CA . HIS A 1 91 ? 3.033 17.491 -1.789 1.00 95.56 91 HIS A CA 1
ATOM 748 C C . HIS A 1 91 ? 4.322 18.087 -1.238 1.00 95.56 91 HIS A C 1
ATOM 750 O O . HIS A 1 91 ? 4.300 19.009 -0.429 1.00 95.56 91 HIS A O 1
ATOM 756 N N . SER A 1 92 ? 5.460 17.607 -1.741 1.00 94.19 92 SER A N 1
ATOM 757 C CA . SER A 1 92 ? 6.804 18.051 -1.349 1.00 94.19 92 SER A CA 1
ATOM 758 C C . SER A 1 92 ? 7.114 17.922 0.147 1.00 94.19 92 SER A C 1
ATOM 760 O O . SER A 1 92 ? 8.082 18.512 0.628 1.00 94.19 92 SER A O 1
ATOM 762 N N . GLU A 1 93 ? 6.350 17.107 0.875 1.00 94.69 93 GLU A N 1
ATOM 763 C CA . GLU A 1 93 ? 6.568 16.831 2.289 1.00 94.69 93 GLU A CA 1
ATOM 764 C C . GLU A 1 93 ? 6.428 15.334 2.596 1.00 94.69 93 GLU A C 1
ATOM 766 O O . GLU A 1 93 ? 5.533 14.677 2.056 1.00 94.69 93 GLU A O 1
ATOM 771 N N . PRO A 1 94 ? 7.302 14.767 3.450 1.00 97.06 94 PRO A N 1
ATOM 772 C CA . PRO A 1 94 ? 7.250 13.351 3.775 1.00 97.06 94 PRO A CA 1
ATOM 773 C C . PRO A 1 94 ? 5.907 12.921 4.364 1.00 97.06 94 PRO A C 1
ATOM 775 O O . PRO A 1 94 ? 5.458 13.451 5.380 1.00 97.06 94 PRO A O 1
ATOM 778 N N . ASN A 1 95 ? 5.307 11.915 3.734 1.00 97.56 95 ASN A N 1
ATOM 779 C CA . ASN A 1 95 ? 4.082 11.276 4.191 1.00 97.56 95 ASN A CA 1
ATOM 780 C C . ASN A 1 95 ? 4.093 9.769 3.902 1.00 97.56 95 ASN A C 1
ATOM 782 O O . ASN A 1 95 ? 4.837 9.301 3.035 1.00 97.56 95 ASN A O 1
ATOM 786 N N . VAL A 1 96 ? 3.268 9.020 4.636 1.00 97.94 96 VAL A N 1
ATOM 787 C CA . VAL A 1 96 ? 3.054 7.576 4.468 1.00 97.94 96 VAL A CA 1
ATOM 788 C C . VAL A 1 96 ? 1.550 7.310 4.352 1.00 97.94 96 VAL A C 1
ATOM 790 O O . VAL A 1 96 ? 0.814 7.654 5.280 1.00 97.94 96 VAL A O 1
ATOM 793 N N . PRO A 1 97 ? 1.066 6.713 3.248 1.00 98.19 97 PRO A N 1
ATOM 794 C CA . PRO A 1 97 ? -0.345 6.387 3.111 1.00 98.19 97 PRO A CA 1
ATOM 795 C C . PRO A 1 97 ? -0.703 5.138 3.923 1.00 98.19 97 PRO A C 1
ATOM 797 O O . PRO A 1 97 ? 0.068 4.178 3.944 1.00 98.19 97 PRO A O 1
ATOM 800 N N . VAL A 1 98 ? -1.890 5.129 4.520 1.00 98.62 98 VAL A N 1
ATOM 801 C CA . VAL A 1 98 ? -2.557 3.964 5.130 1.00 98.62 98 VAL A CA 1
ATOM 802 C C . VAL A 1 98 ? -3.995 3.894 4.615 1.00 98.62 98 VAL A C 1
ATOM 804 O O . VAL A 1 98 ? -4.547 4.928 4.253 1.00 98.62 98 VAL A O 1
ATOM 807 N N . LEU A 1 99 ? -4.610 2.711 4.551 1.00 98.62 99 LEU A N 1
ATOM 808 C CA . LEU A 1 99 ? -6.026 2.587 4.163 1.00 98.62 99 LEU A CA 1
ATOM 809 C C . LEU A 1 99 ? -6.889 2.545 5.412 1.00 98.62 99 LEU A C 1
ATOM 811 O O . LEU A 1 99 ? -6.595 1.772 6.321 1.00 98.62 99 LEU A O 1
ATOM 815 N N . VAL A 1 100 ? -7.943 3.351 5.467 1.00 98.06 100 VAL A N 1
ATOM 816 C CA . VAL A 1 100 ? -8.790 3.457 6.659 1.00 98.06 100 VAL A CA 1
ATOM 817 C C . VAL A 1 100 ? -10.239 3.593 6.220 1.00 98.06 100 VAL A C 1
ATOM 819 O O . VAL A 1 100 ? -10.537 4.420 5.364 1.00 98.06 100 VAL A O 1
ATOM 822 N N . THR A 1 101 ? -11.141 2.785 6.788 1.00 96.88 101 THR A N 1
ATOM 823 C CA . THR A 1 101 ? -12.587 3.025 6.662 1.00 96.88 101 THR A CA 1
ATOM 824 C C . THR A 1 101 ? -12.885 4.469 7.052 1.00 96.88 101 THR A C 1
ATOM 826 O O . THR A 1 101 ? -12.340 4.944 8.046 1.00 96.88 101 THR A O 1
ATOM 829 N N . GLU A 1 102 ? -13.729 5.161 6.285 1.00 93.69 102 GLU A N 1
ATOM 830 C CA . GLU A 1 102 ? -14.016 6.585 6.505 1.00 93.69 102 GLU A CA 1
ATOM 831 C C . GLU A 1 102 ? -14.285 6.911 7.979 1.00 93.69 102 GLU A C 1
ATOM 833 O O . GLU A 1 102 ? -15.010 6.192 8.671 1.00 93.69 102 GLU A O 1
ATOM 838 N N . LYS A 1 103 ? -13.682 7.999 8.471 1.00 94.06 103 LYS A N 1
ATOM 839 C CA . LYS A 1 103 ? -13.636 8.347 9.899 1.00 94.06 103 LYS A CA 1
ATOM 840 C C . LYS A 1 103 ? -15.027 8.392 10.533 1.00 94.06 103 LYS A C 1
ATOM 842 O O . LYS A 1 103 ? -15.226 7.918 11.653 1.00 94.06 103 LYS A O 1
ATOM 847 N N . GLU A 1 104 ? -15.995 8.961 9.820 1.00 92.81 104 GLU A N 1
ATOM 848 C CA . GLU A 1 104 ? -17.382 9.116 10.250 1.00 92.81 104 GLU A CA 1
ATOM 849 C C . GLU A 1 104 ? -18.072 7.778 10.509 1.00 92.81 104 GLU A C 1
ATOM 851 O O . GLU A 1 104 ? -18.933 7.719 11.396 1.00 92.81 104 GLU A O 1
ATOM 856 N N . GLU A 1 105 ? -17.686 6.741 9.766 1.00 92.19 105 GLU A N 1
ATOM 857 C CA . GLU A 1 105 ? -18.163 5.370 9.913 1.00 92.19 105 GLU A CA 1
ATOM 858 C C . GLU A 1 105 ? -17.314 4.599 10.922 1.00 92.19 105 GLU A C 1
ATOM 860 O O . GLU A 1 105 ? -17.870 4.027 11.858 1.00 92.19 105 GLU A O 1
ATOM 865 N N . LEU A 1 106 ? -15.981 4.667 10.826 1.00 94.44 106 LEU A N 1
ATOM 866 C CA . LEU A 1 106 ? -15.057 3.968 11.723 1.00 94.44 106 LEU A CA 1
ATOM 867 C C . LEU A 1 106 ? -15.357 4.251 13.202 1.00 94.44 106 LEU A C 1
ATOM 869 O O . LEU A 1 106 ? -15.417 3.317 14.002 1.00 94.44 106 LEU A O 1
ATOM 873 N N . ARG A 1 107 ? -15.662 5.508 13.555 1.00 94.69 107 ARG A N 1
ATOM 874 C CA . ARG A 1 107 ? -15.989 5.913 14.936 1.00 94.69 107 ARG A CA 1
ATOM 875 C C . ARG A 1 107 ? -17.270 5.286 15.497 1.00 94.69 107 ARG A C 1
ATOM 877 O O . ARG A 1 107 ? -17.495 5.333 16.703 1.00 94.69 107 ARG A O 1
ATOM 884 N N . LYS A 1 108 ? -18.155 4.769 14.638 1.00 92.50 108 LYS A N 1
ATOM 885 C CA . LYS A 1 108 ? -19.421 4.126 15.031 1.00 92.50 108 LYS A CA 1
ATOM 886 C C . LYS A 1 108 ? -19.258 2.614 15.188 1.00 92.50 108 LYS A C 1
ATOM 888 O O . LYS A 1 108 ? -20.053 1.986 15.888 1.00 92.50 108 LYS A O 1
ATOM 893 N N . LEU A 1 109 ? -18.253 2.033 14.534 1.00 92.62 109 LEU A N 1
ATOM 894 C CA . LEU A 1 109 ? -18.061 0.592 14.462 1.00 92.62 109 LEU A CA 1
ATOM 895 C C . LEU A 1 109 ? -17.464 0.059 15.765 1.00 92.62 109 LEU A C 1
ATOM 897 O O . LEU A 1 109 ? -16.478 0.568 16.291 1.00 92.62 109 LEU A O 1
ATOM 901 N N . LYS A 1 110 ? -18.061 -1.019 16.277 1.00 91.50 110 LYS A N 1
ATOM 902 C CA . LYS A 1 110 ? -17.602 -1.716 17.493 1.00 91.50 110 LYS A CA 1
ATOM 903 C C . LYS A 1 110 ? -16.578 -2.803 17.208 1.00 91.50 110 LYS A C 1
ATOM 905 O O . LYS A 1 110 ? -16.070 -3.425 18.132 1.00 91.50 110 LYS A O 1
ATOM 910 N N . ARG A 1 111 ? -16.288 -3.058 15.937 1.00 91.50 111 ARG A N 1
ATOM 911 C CA . ARG A 1 111 ? -15.349 -4.081 15.504 1.00 91.50 111 ARG A CA 1
ATOM 912 C C . ARG A 1 111 ? -14.474 -3.514 14.411 1.00 91.50 111 ARG A C 1
ATOM 914 O O . ARG A 1 111 ? -14.986 -3.067 13.389 1.00 91.50 111 ARG A O 1
ATOM 921 N N . ILE A 1 112 ? -13.171 -3.562 14.630 1.00 95.06 112 ILE A N 1
ATOM 922 C CA . ILE A 1 112 ? -12.184 -3.017 13.707 1.00 95.06 112 ILE A CA 1
ATOM 923 C C . ILE A 1 112 ? -11.144 -4.092 13.446 1.00 95.06 112 ILE A C 1
ATOM 925 O O . ILE A 1 112 ? -10.534 -4.616 14.372 1.00 95.06 112 ILE A O 1
ATOM 929 N N . THR A 1 113 ? -10.954 -4.431 12.179 1.00 96.62 113 THR A N 1
ATOM 930 C CA . THR A 1 113 ? -9.857 -5.274 11.719 1.00 96.62 113 THR A CA 1
ATOM 931 C C . THR A 1 113 ? -8.693 -4.375 11.330 1.00 96.62 113 THR A C 1
ATOM 933 O O . THR A 1 113 ? -8.852 -3.439 10.552 1.00 96.62 113 THR A O 1
ATOM 936 N N . VAL A 1 114 ? -7.516 -4.655 11.869 1.00 98.12 114 VAL A N 1
ATOM 937 C CA . VAL A 1 114 ? -6.277 -3.943 11.581 1.00 98.12 114 VAL A CA 1
ATOM 938 C C . VAL A 1 114 ? -5.329 -4.908 10.900 1.00 98.12 114 VAL A C 1
ATOM 940 O O . VAL A 1 114 ? -4.974 -5.943 11.457 1.00 98.12 114 VAL A O 1
ATOM 943 N N . VAL A 1 115 ? -4.898 -4.556 9.701 1.00 98.56 115 VAL A N 1
ATOM 944 C CA . VAL A 1 115 ? -3.871 -5.267 8.954 1.00 98.56 115 VAL A CA 1
ATOM 945 C C . VAL A 1 115 ? -2.573 -4.484 9.066 1.00 98.56 115 VAL A C 1
ATOM 947 O O . VAL A 1 115 ? -2.521 -3.301 8.736 1.00 98.56 115 VAL A O 1
ATOM 950 N N . VAL A 1 116 ? -1.506 -5.152 9.487 1.00 98.44 116 VAL A N 1
ATOM 951 C CA . VAL A 1 116 ? -0.142 -4.634 9.398 1.00 98.44 116 VAL A CA 1
ATOM 952 C C . VAL A 1 116 ? 0.558 -5.379 8.269 1.00 98.44 116 VAL A C 1
ATOM 954 O O . VAL A 1 116 ? 0.918 -6.546 8.433 1.00 98.44 116 VAL A O 1
ATOM 957 N N . ASN A 1 117 ? 0.691 -4.715 7.113 1.00 97.31 117 ASN A N 1
ATOM 958 C CA . ASN A 1 117 ? 1.360 -5.269 5.932 1.00 97.31 117 ASN A CA 1
ATOM 959 C C . ASN A 1 117 ? 2.811 -5.667 6.226 1.00 97.31 117 ASN A C 1
ATOM 961 O O . ASN A 1 117 ? 3.381 -5.276 7.238 1.00 97.31 117 ASN A O 1
ATOM 965 N N . ASP A 1 118 ? 3.428 -6.395 5.301 1.00 96.62 118 ASP A N 1
ATOM 966 C CA . ASP A 1 118 ? 4.867 -6.634 5.353 1.00 96.62 118 ASP A CA 1
ATOM 967 C C . ASP A 1 118 ? 5.676 -5.356 5.056 1.00 96.62 118 ASP A C 1
ATOM 969 O O . ASP A 1 118 ? 5.176 -4.418 4.429 1.00 96.62 118 ASP A O 1
ATOM 973 N N . ASP A 1 119 ? 6.945 -5.320 5.461 1.00 96.62 119 ASP A N 1
ATOM 974 C CA . ASP A 1 119 ? 7.804 -4.127 5.355 1.00 96.62 119 ASP A CA 1
ATOM 975 C C . ASP A 1 119 ? 8.558 -3.994 4.017 1.00 96.62 119 ASP A C 1
ATOM 977 O O . ASP A 1 119 ? 9.428 -3.135 3.847 1.00 96.62 119 ASP A O 1
ATOM 981 N N . PHE A 1 120 ? 8.184 -4.806 3.030 1.00 95.50 120 PHE A N 1
ATOM 982 C CA . PHE A 1 120 ? 8.741 -4.760 1.677 1.00 95.50 120 PHE A CA 1
ATOM 983 C C . PHE A 1 120 ? 7.686 -4.811 0.563 1.00 95.50 120 PHE A C 1
ATOM 985 O O . PHE A 1 120 ? 8.050 -4.792 -0.613 1.00 95.50 120 PHE A O 1
ATOM 992 N N . GLN A 1 121 ? 6.396 -4.861 0.906 1.00 95.88 121 GLN A N 1
ATOM 993 C CA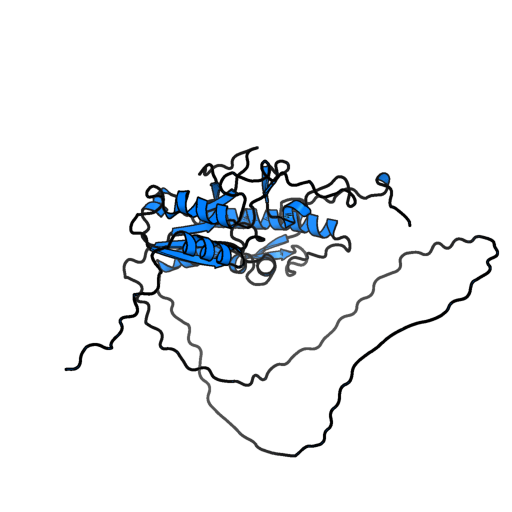 . GLN A 1 121 ? 5.291 -4.764 -0.055 1.00 95.88 121 GLN A CA 1
ATOM 994 C C . GLN A 1 121 ? 4.721 -3.342 -0.084 1.00 95.88 121 GLN A C 1
ATOM 996 O O . GLN A 1 121 ? 4.853 -2.588 0.878 1.00 95.88 121 GLN A O 1
ATOM 1001 N N . ASP A 1 122 ? 4.063 -2.963 -1.176 1.00 97.38 122 ASP A N 1
ATOM 1002 C CA . ASP A 1 122 ? 3.284 -1.724 -1.202 1.00 97.38 122 ASP A CA 1
ATOM 1003 C C . ASP A 1 122 ? 1.991 -1.859 -0.372 1.00 97.38 122 ASP A C 1
ATOM 1005 O O . ASP A 1 122 ? 1.540 -2.964 -0.045 1.00 97.38 122 ASP A O 1
ATOM 1009 N N . LEU A 1 123 ? 1.393 -0.718 -0.017 1.00 98.38 123 LEU A N 1
ATOM 1010 C CA . LEU A 1 123 ? 0.169 -0.651 0.781 1.00 98.38 123 LEU A CA 1
ATOM 1011 C C . LEU A 1 123 ? -0.951 -1.537 0.214 1.00 98.38 123 LEU A C 1
ATOM 1013 O O . LEU A 1 123 ? -1.348 -1.406 -0.942 1.00 98.38 123 LEU A O 1
ATOM 1017 N N . GLY A 1 124 ? -1.491 -2.417 1.058 1.00 97.38 124 GLY A N 1
ATOM 1018 C CA . GLY A 1 124 ? -2.601 -3.300 0.709 1.00 97.38 124 GLY A CA 1
ATOM 1019 C C . GLY A 1 124 ? -2.224 -4.501 -0.163 1.00 97.38 124 GLY A C 1
ATOM 1020 O O . GLY A 1 124 ? -3.108 -5.279 -0.508 1.00 97.38 124 GLY A O 1
ATOM 1021 N N . LEU A 1 125 ? -0.948 -4.703 -0.502 1.00 97.81 125 LEU A N 1
ATOM 1022 C CA . LEU A 1 125 ? -0.498 -5.898 -1.218 1.00 97.81 125 LEU A CA 1
ATOM 1023 C C . LEU A 1 125 ? 0.021 -6.979 -0.271 1.00 97.81 125 LEU A C 1
ATOM 1025 O O . LEU A 1 125 ? 0.809 -6.710 0.631 1.00 97.81 125 LEU A O 1
ATOM 1029 N N . TRP A 1 126 ? -0.382 -8.223 -0.529 1.00 95.38 126 TRP A N 1
ATOM 1030 C CA . TRP A 1 126 ? 0.150 -9.406 0.152 1.00 95.38 126 TRP A CA 1
ATOM 1031 C C . TRP A 1 126 ? 1.445 -9.870 -0.501 1.00 95.38 126 TRP A C 1
ATOM 1033 O O . TRP A 1 126 ? 2.443 -10.107 0.171 1.00 95.38 126 TRP A O 1
ATOM 1043 N N . ALA A 1 127 ? 1.424 -10.003 -1.828 1.00 94.62 127 ALA A N 1
ATOM 1044 C CA . ALA A 1 127 ? 2.594 -10.336 -2.625 1.00 94.62 127 ALA A CA 1
ATOM 1045 C C . ALA A 1 127 ? 2.327 -10.102 -4.114 1.00 94.62 127 ALA A C 1
ATOM 1047 O O . ALA A 1 127 ? 1.420 -10.705 -4.697 1.00 94.62 127 ALA A O 1
ATOM 1048 N N . TYR A 1 128 ? 3.212 -9.363 -4.784 1.00 95.50 128 TYR A N 1
ATOM 1049 C CA . TYR A 1 128 ? 3.160 -9.198 -6.244 1.00 95.50 128 TYR A CA 1
ATOM 1050 C C . TYR A 1 128 ? 3.201 -10.513 -7.025 1.00 95.50 128 TYR A C 1
ATOM 1052 O O . TYR A 1 128 ? 2.599 -10.619 -8.095 1.00 95.50 128 TYR A O 1
ATOM 1060 N N . ARG A 1 129 ? 3.877 -11.540 -6.490 1.00 94.06 129 ARG A N 1
ATOM 1061 C CA . ARG A 1 129 ? 3.923 -12.872 -7.109 1.00 94.06 129 ARG A CA 1
ATOM 1062 C C . ARG A 1 129 ? 2.534 -13.509 -7.216 1.00 94.06 129 ARG A C 1
ATOM 1064 O O . ARG A 1 129 ? 2.308 -14.243 -8.169 1.00 94.06 129 ARG A O 1
ATOM 1071 N N . ILE A 1 130 ? 1.637 -13.230 -6.270 1.00 94.94 130 ILE A N 1
ATOM 1072 C CA . ILE A 1 130 ? 0.257 -13.732 -6.287 1.00 94.94 130 ILE A CA 1
ATOM 1073 C C . ILE A 1 130 ? -0.599 -12.853 -7.204 1.00 94.94 130 ILE A C 1
ATOM 1075 O O . ILE A 1 130 ? -1.261 -13.383 -8.088 1.00 94.94 130 ILE A O 1
ATOM 1079 N N . VAL A 1 131 ? -0.481 -11.520 -7.093 1.00 95.19 131 VAL A N 1
ATOM 1080 C CA . VAL A 1 131 ? -1.176 -10.562 -7.985 1.00 95.19 131 VAL A CA 1
ATOM 1081 C C . VAL A 1 131 ? -0.933 -10.868 -9.467 1.00 95.19 131 VAL A C 1
ATOM 1083 O O . VAL A 1 131 ? -1.806 -10.700 -10.313 1.00 95.19 131 VAL A O 1
ATOM 1086 N N . SER A 1 132 ? 0.271 -11.338 -9.779 1.00 92.50 132 SER A N 1
ATOM 1087 C CA . SER A 1 132 ? 0.725 -11.634 -11.136 1.00 92.50 132 SER A CA 1
ATOM 1088 C C . SER A 1 132 ? 0.314 -13.019 -11.652 1.00 92.50 132 SER A C 1
ATOM 1090 O O . SER A 1 132 ? 0.812 -13.431 -12.700 1.00 92.50 132 SER A O 1
ATOM 1092 N N . LYS A 1 133 ? -0.498 -13.782 -10.912 1.00 93.00 133 LYS A N 1
ATOM 1093 C CA . LYS A 1 133 ? -0.854 -15.180 -11.208 1.00 93.00 133 LYS A CA 1
ATOM 1094 C C . LYS A 1 133 ? -2.365 -15.404 -11.084 1.00 93.00 133 LYS A C 1
ATOM 1096 O O . LYS A 1 133 ? -3.148 -14.467 -11.219 1.00 93.00 133 LYS A O 1
ATOM 1101 N N . GLU A 1 134 ? -2.769 -16.666 -10.950 1.00 91.00 134 GLU A N 1
ATOM 1102 C CA . GLU A 1 134 ? -4.167 -17.055 -10.789 1.00 91.00 134 GLU A CA 1
ATOM 1103 C C . GLU A 1 134 ? -4.804 -16.357 -9.585 1.00 91.00 134 GLU A C 1
ATOM 1105 O O . GLU A 1 134 ? -4.141 -16.131 -8.573 1.00 91.00 134 GLU A O 1
ATOM 1110 N N . HIS A 1 135 ? -6.077 -15.983 -9.728 1.00 88.31 135 HIS A N 1
ATOM 1111 C CA . HIS A 1 135 ? -6.861 -15.171 -8.788 1.00 88.31 135 HIS A CA 1
ATOM 1112 C C . HIS A 1 135 ? -6.385 -13.716 -8.616 1.00 88.31 135 HIS A C 1
ATOM 1114 O O . HIS A 1 135 ? -7.076 -12.914 -7.983 1.00 88.31 135 HIS A O 1
ATOM 1120 N N . GLY A 1 136 ? -5.244 -13.361 -9.210 1.00 92.88 136 GLY A N 1
ATOM 1121 C CA . GLY A 1 136 ? -4.841 -11.996 -9.510 1.00 92.88 136 GLY A CA 1
ATOM 1122 C C . GLY A 1 136 ? -4.889 -11.031 -8.329 1.00 92.88 136 GLY A C 1
ATOM 1123 O O . GLY A 1 136 ? -4.442 -11.332 -7.218 1.00 92.88 136 GLY A O 1
ATOM 1124 N N . LEU A 1 137 ? -5.432 -9.841 -8.586 1.00 91.12 137 LEU A N 1
ATOM 1125 C CA . LEU A 1 137 ? -5.533 -8.761 -7.604 1.00 91.12 137 LEU A CA 1
ATOM 1126 C C . LEU A 1 137 ? -6.331 -9.172 -6.365 1.00 91.12 137 LEU A C 1
ATOM 1128 O O . LEU A 1 137 ? -5.988 -8.743 -5.269 1.00 91.12 137 LEU A O 1
ATOM 1132 N N . GLU A 1 138 ? -7.356 -10.013 -6.504 1.00 90.00 138 GLU A N 1
ATOM 1133 C CA . GLU A 1 138 ? -8.180 -10.433 -5.367 1.00 90.00 138 GLU A CA 1
ATOM 1134 C C . GLU A 1 138 ? -7.362 -11.275 -4.383 1.00 90.00 138 GLU A C 1
ATOM 1136 O O . GLU A 1 138 ? -7.341 -10.976 -3.192 1.00 90.00 138 GLU A O 1
ATOM 1141 N N . ALA A 1 139 ? -6.637 -12.287 -4.862 1.00 90.94 139 ALA A N 1
ATOM 1142 C CA . ALA A 1 139 ? -5.837 -13.143 -3.984 1.00 90.94 139 ALA A CA 1
ATOM 1143 C C . ALA A 1 139 ? -4.535 -12.489 -3.512 1.00 90.94 139 ALA A C 1
ATOM 1145 O O . ALA A 1 139 ? -4.006 -12.858 -2.468 1.00 90.94 139 ALA A O 1
ATOM 1146 N N . GLY A 1 140 ? -3.988 -11.550 -4.284 1.00 95.69 140 GLY A N 1
ATOM 1147 C CA . GLY A 1 140 ? -2.704 -10.919 -3.990 1.00 95.69 140 GLY A CA 1
ATOM 1148 C C . GLY A 1 140 ? -2.785 -9.614 -3.197 1.00 95.69 140 GLY A C 1
ATOM 1149 O O . GLY A 1 140 ? -1.735 -9.029 -2.923 1.00 95.69 140 GLY A O 1
ATOM 1150 N N . SER A 1 141 ? -3.987 -9.146 -2.848 1.00 97.06 141 SER A N 1
ATOM 1151 C CA . SER A 1 141 ? -4.194 -7.873 -2.151 1.00 97.06 141 SER A CA 1
ATOM 1152 C C . SER A 1 141 ? -5.336 -7.914 -1.136 1.00 97.06 141 SER A C 1
ATOM 1154 O O . SER A 1 141 ? -6.159 -8.831 -1.101 1.00 97.06 141 SER A O 1
ATOM 1156 N N . VAL A 1 142 ? -5.413 -6.855 -0.335 1.00 96.81 142 VAL A N 1
ATOM 1157 C CA . VAL A 1 142 ? -6.423 -6.633 0.701 1.00 96.81 142 VAL A CA 1
ATOM 1158 C C . VAL A 1 142 ? -7.848 -6.469 0.167 1.00 96.81 142 VAL A C 1
ATOM 1160 O O . VAL A 1 142 ? -8.801 -6.549 0.939 1.00 96.81 142 VAL A O 1
ATOM 1163 N N . VAL A 1 143 ? -8.024 -6.320 -1.149 1.00 94.44 143 VAL A N 1
ATOM 1164 C CA . VAL A 1 143 ? -9.340 -6.164 -1.788 1.00 94.44 143 VAL A CA 1
ATOM 1165 C C . VAL A 1 143 ? -10.278 -7.328 -1.455 1.00 94.44 143 VAL A C 1
ATOM 1167 O O . VAL A 1 143 ? -11.441 -7.097 -1.118 1.00 94.44 143 VAL A O 1
ATOM 1170 N N . SER A 1 144 ? -9.793 -8.574 -1.502 1.00 91.19 144 SER A N 1
ATOM 1171 C CA . SER A 1 144 ? -10.625 -9.744 -1.184 1.00 91.19 144 SER A CA 1
ATOM 1172 C C . SER A 1 144 ? -11.062 -9.763 0.278 1.00 91.19 144 SER A C 1
ATOM 1174 O O . SER A 1 144 ? -12.226 -10.051 0.562 1.00 91.19 144 SER A O 1
ATOM 1176 N N . LEU A 1 145 ? -10.166 -9.388 1.198 1.00 94.56 145 LEU A N 1
ATOM 1177 C CA . LEU A 1 145 ? -10.485 -9.241 2.616 1.00 94.56 145 LEU A CA 1
ATOM 1178 C C . LEU A 1 145 ? -11.550 -8.158 2.812 1.00 94.56 145 LEU A C 1
ATOM 1180 O O . LEU A 1 145 ? -12.575 -8.418 3.432 1.00 94.56 145 LEU A O 1
ATOM 1184 N N . ALA A 1 146 ? -11.359 -6.974 2.229 1.00 92.56 146 ALA A N 1
ATOM 1185 C CA . ALA A 1 146 ? -12.310 -5.870 2.333 1.00 92.56 146 ALA A CA 1
ATOM 1186 C C . ALA A 1 146 ? -13.713 -6.255 1.826 1.00 92.56 146 ALA A C 1
ATOM 1188 O O . ALA A 1 146 ? -14.714 -5.964 2.486 1.00 92.56 146 ALA A O 1
ATOM 1189 N N . LYS A 1 147 ? -13.794 -6.978 0.700 1.00 89.00 147 LYS A N 1
ATOM 1190 C CA . LYS A 1 147 ? -15.056 -7.519 0.171 1.00 89.00 147 LYS A CA 1
ATOM 1191 C C . LYS A 1 147 ? -15.676 -8.571 1.085 1.00 89.00 147 LYS A C 1
ATOM 1193 O O . LYS A 1 147 ? -16.891 -8.577 1.256 1.00 89.00 147 LYS A O 1
ATOM 1198 N N . ALA A 1 148 ? -14.875 -9.473 1.649 1.00 88.62 148 ALA A N 1
ATOM 1199 C CA . ALA A 1 148 ? -15.369 -10.502 2.559 1.00 88.62 148 ALA A CA 1
ATOM 1200 C C . ALA A 1 148 ? -15.962 -9.886 3.836 1.00 88.62 148 ALA A C 1
ATOM 1202 O O . ALA A 1 148 ? -17.033 -10.301 4.275 1.00 88.62 148 ALA A O 1
ATOM 1203 N N . LEU A 1 149 ? -15.313 -8.849 4.375 1.00 86.38 149 LEU A N 1
ATOM 1204 C CA . LEU A 1 149 ? -15.797 -8.109 5.542 1.00 86.38 149 LEU A CA 1
ATOM 1205 C C . LEU A 1 149 ? -17.137 -7.408 5.257 1.00 86.38 149 LEU A C 1
ATOM 1207 O O . LEU A 1 149 ? -18.024 -7.463 6.102 1.00 86.38 149 LEU A O 1
ATOM 1211 N N . HIS A 1 150 ? -17.326 -6.861 4.050 1.00 75.62 150 HIS A N 1
ATOM 1212 C CA . HIS A 1 150 ? -18.609 -6.291 3.610 1.00 75.62 150 HIS A CA 1
ATOM 1213 C C . HIS A 1 150 ? -19.704 -7.343 3.373 1.00 75.62 150 HIS A C 1
ATOM 1215 O O . HIS A 1 150 ? -20.866 -7.108 3.685 1.00 75.62 150 HIS A O 1
ATOM 1221 N N . LYS A 1 151 ? -19.365 -8.515 2.817 1.00 66.81 151 LYS A N 1
ATOM 1222 C CA . LYS A 1 151 ? -20.346 -9.578 2.525 1.00 66.81 151 LYS A CA 1
ATOM 1223 C C . LYS A 1 151 ? -20.893 -10.260 3.776 1.00 66.81 151 LYS A C 1
ATOM 1225 O O . LYS A 1 151 ? -22.017 -10.760 3.730 1.00 66.81 151 LYS A O 1
ATOM 1230 N N . SER A 1 152 ? -20.129 -10.266 4.872 1.00 56.66 152 SER A N 1
ATOM 1231 C CA . SER A 1 152 ? -20.537 -10.887 6.140 1.00 56.66 152 SER A CA 1
ATOM 1232 C C . SER A 1 152 ? -21.781 -10.261 6.796 1.00 56.66 152 SER A C 1
ATOM 1234 O O . SER A 1 152 ? -22.271 -10.812 7.775 1.00 56.66 152 SER A O 1
ATOM 1236 N N . ASP A 1 153 ? -22.329 -9.193 6.208 1.00 51.69 153 ASP A N 1
ATOM 1237 C CA . ASP A 1 153 ? -23.586 -8.549 6.605 1.00 51.69 153 ASP A CA 1
ATOM 1238 C C . ASP A 1 153 ? -24.824 -9.071 5.848 1.00 51.69 153 ASP A C 1
ATOM 1240 O O . ASP A 1 153 ? -25.940 -8.670 6.172 1.00 51.69 153 ASP A O 1
ATOM 1244 N N . SER A 1 154 ? -24.662 -9.923 4.820 1.00 46.22 154 SER A N 1
ATOM 1245 C CA . SER A 1 154 ? -25.723 -10.120 3.811 1.00 46.22 154 SER A CA 1
ATOM 1246 C C . SER A 1 154 ? -26.254 -11.534 3.536 1.00 46.22 154 SER A C 1
ATOM 1248 O O . SER A 1 154 ? -27.273 -11.578 2.868 1.00 46.22 154 SER A O 1
ATOM 1250 N N . GLU A 1 155 ? -25.682 -12.650 4.029 1.00 41.69 155 GLU A N 1
ATOM 1251 C CA . GLU A 1 155 ? -26.352 -13.983 4.114 1.00 41.69 155 GLU A CA 1
ATOM 1252 C C . GLU A 1 155 ? -25.417 -15.100 4.664 1.00 41.69 155 GLU A C 1
ATOM 1254 O O . GLU A 1 155 ? -24.195 -15.010 4.504 1.00 41.69 155 GLU A O 1
ATOM 1259 N N . PRO A 1 156 ? -25.951 -16.178 5.287 1.00 39.94 156 PRO A N 1
ATOM 1260 C CA . PRO A 1 156 ? -25.205 -17.396 5.617 1.00 39.94 156 PRO A CA 1
ATOM 1261 C C . PRO A 1 156 ? -25.011 -18.296 4.380 1.00 39.94 156 PRO A C 1
ATOM 1263 O O . PRO A 1 156 ? -25.954 -18.591 3.655 1.00 39.94 156 PRO A O 1
ATOM 1266 N N . ALA A 1 157 ? -23.780 -18.755 4.142 1.00 36.31 157 ALA A N 1
ATOM 1267 C CA . ALA A 1 157 ? -23.417 -19.534 2.957 1.00 36.31 157 ALA A CA 1
ATOM 1268 C C . ALA A 1 157 ? -24.028 -20.954 2.943 1.00 36.31 157 ALA A C 1
ATOM 1270 O O . ALA A 1 157 ? -23.711 -21.777 3.803 1.00 36.31 157 ALA A O 1
ATOM 1271 N N . GLU A 1 158 ? -24.826 -21.274 1.918 1.00 34.97 158 GLU A N 1
ATOM 1272 C CA . GLU A 1 158 ? -25.144 -22.654 1.527 1.00 34.97 158 GLU A CA 1
ATOM 1273 C C . GLU A 1 158 ? -23.957 -23.291 0.781 1.00 34.97 158 GLU A C 1
ATOM 1275 O O . GLU A 1 158 ? -23.423 -22.737 -0.183 1.00 34.97 158 GLU A O 1
ATOM 1280 N N . VAL A 1 159 ? -23.546 -24.482 1.222 1.00 38.19 159 VAL A N 1
ATOM 1281 C CA . VAL A 1 159 ? -22.503 -25.296 0.580 1.00 38.19 159 VAL A CA 1
ATOM 1282 C C . VAL A 1 159 ? -23.168 -26.247 -0.426 1.00 38.19 159 VAL A C 1
ATOM 1284 O O . VAL A 1 159 ? -24.025 -27.032 -0.013 1.00 38.19 159 VAL A O 1
ATOM 1287 N N . PRO A 1 160 ? -22.791 -26.262 -1.722 1.00 32.34 160 PRO A N 1
ATOM 1288 C CA . PRO A 1 160 ? -23.358 -27.212 -2.671 1.00 32.34 160 PRO A CA 1
ATOM 1289 C C . PRO A 1 160 ? -22.778 -28.611 -2.436 1.00 32.34 160 PRO A C 1
ATOM 1291 O O . PRO A 1 160 ? -21.577 -28.841 -2.585 1.00 32.34 160 PRO A O 1
ATOM 1294 N N . ALA A 1 161 ? -23.649 -29.556 -2.092 1.00 37.88 161 ALA A N 1
ATOM 1295 C CA . ALA A 1 161 ? -23.346 -30.980 -2.076 1.00 37.88 161 ALA A CA 1
ATOM 1296 C C . ALA A 1 161 ? -23.297 -31.541 -3.506 1.00 37.88 161 ALA A C 1
ATOM 1298 O O . ALA A 1 161 ? -24.150 -31.221 -4.331 1.00 37.88 161 ALA A O 1
ATOM 1299 N N . HIS A 1 162 ? -22.359 -32.449 -3.777 1.00 31.53 162 HIS A N 1
ATOM 1300 C CA . HIS A 1 162 ? -22.382 -33.281 -4.980 1.00 31.53 162 HIS A CA 1
ATOM 1301 C C . HIS A 1 162 ? -21.770 -34.673 -4.724 1.00 31.53 162 HIS A C 1
ATOM 1303 O O . HIS A 1 162 ? -21.108 -34.870 -3.706 1.00 31.53 162 HIS A O 1
ATOM 1309 N N . PRO A 1 163 ? -22.113 -35.683 -5.549 1.00 32.09 163 PRO A N 1
ATOM 1310 C CA . PRO A 1 163 ? -22.854 -36.843 -5.074 1.00 32.09 163 PRO A CA 1
ATOM 1311 C C . PRO A 1 163 ? -22.052 -38.150 -5.025 1.00 32.09 163 PRO A C 1
ATOM 1313 O O . PRO A 1 163 ? -21.046 -38.345 -5.698 1.00 32.09 163 PRO A O 1
ATOM 1316 N N . THR A 1 164 ? -22.592 -39.059 -4.219 1.00 35.72 164 THR A N 1
ATOM 1317 C CA . THR A 1 164 ? -22.233 -40.460 -3.992 1.00 35.72 164 THR A CA 1
ATOM 1318 C C . THR A 1 164 ? -22.122 -41.298 -5.267 1.00 35.72 164 THR A C 1
ATOM 1320 O O . THR A 1 164 ? -23.055 -41.295 -6.065 1.00 35.72 164 THR A O 1
ATOM 1323 N N . GLN A 1 165 ? -21.099 -42.157 -5.361 1.00 28.05 165 GLN A N 1
ATOM 1324 C CA . GLN A 1 165 ? -21.212 -43.464 -6.025 1.00 28.05 165 GLN A CA 1
ATOM 1325 C C . GLN A 1 165 ? -20.450 -44.543 -5.235 1.00 28.05 165 GLN A C 1
ATOM 1327 O O . GLN A 1 165 ? -19.338 -44.314 -4.764 1.00 28.05 165 GLN A O 1
ATOM 1332 N N . GLY A 1 166 ? -21.116 -45.687 -5.033 1.00 27.34 166 GLY A N 1
ATOM 1333 C CA . GLY A 1 166 ? -20.600 -46.896 -4.381 1.00 27.34 166 GLY A CA 1
ATOM 1334 C C . GLY A 1 166 ? -19.807 -47.815 -5.336 1.00 27.34 166 GLY A C 1
ATOM 1335 O O . GLY A 1 166 ? -19.272 -47.324 -6.324 1.00 27.34 166 GLY A O 1
ATOM 1336 N N . PRO A 1 167 ? -19.674 -49.125 -5.048 1.00 33.03 167 PRO A N 1
ATOM 1337 C CA . PRO A 1 167 ? -18.401 -49.642 -4.545 1.00 33.03 167 PRO A CA 1
ATOM 1338 C C . PRO A 1 167 ? -17.720 -50.736 -5.398 1.00 33.03 167 PRO A C 1
ATOM 1340 O O . PRO A 1 167 ? -18.389 -51.482 -6.100 1.00 33.03 167 PRO A O 1
ATOM 1343 N N . ALA A 1 168 ? -16.402 -50.839 -5.154 1.00 29.33 168 ALA A N 1
ATOM 1344 C CA . ALA A 1 168 ? -15.532 -52.022 -4.987 1.00 29.33 168 ALA A CA 1
ATOM 1345 C C . ALA A 1 168 ? -15.274 -53.032 -6.128 1.00 29.33 168 ALA A C 1
ATOM 1347 O O . ALA A 1 168 ? -16.205 -53.551 -6.722 1.00 29.33 168 ALA A O 1
ATOM 1348 N N . GLU A 1 169 ? -13.981 -53.373 -6.295 1.00 29.23 169 GLU A N 1
ATOM 1349 C CA . GLU A 1 169 ? -13.358 -54.728 -6.337 1.00 29.23 169 GLU A CA 1
ATOM 1350 C C . GLU A 1 169 ? -11.819 -54.547 -6.528 1.00 29.23 169 GLU A C 1
ATOM 1352 O O . GLU A 1 169 ? -11.405 -53.766 -7.379 1.00 29.23 169 GLU A O 1
ATOM 1357 N N . ASN A 1 170 ? -10.959 -54.873 -5.546 1.00 27.17 170 ASN A N 1
ATOM 1358 C CA . ASN A 1 170 ? -10.266 -56.147 -5.219 1.00 27.17 170 ASN A CA 1
ATOM 1359 C C . ASN A 1 170 ? -9.092 -56.542 -6.157 1.00 27.17 170 ASN A C 1
ATOM 1361 O O . ASN A 1 170 ? -9.327 -56.799 -7.329 1.00 27.17 170 ASN A O 1
ATOM 1365 N N . ASP A 1 171 ? -7.849 -56.591 -5.625 1.00 29.06 171 ASP A N 1
ATOM 1366 C CA . ASP A 1 171 ? -6.963 -57.792 -5.584 1.00 29.06 171 ASP A CA 1
ATOM 1367 C C . ASP A 1 171 ? -5.443 -57.510 -5.346 1.00 29.06 171 ASP A C 1
ATOM 1369 O O . ASP A 1 171 ? -4.737 -56.949 -6.176 1.00 29.06 171 ASP A O 1
ATOM 1373 N N . THR A 1 172 ? -4.985 -57.918 -4.149 1.00 29.22 172 THR A N 1
ATOM 1374 C CA . THR A 1 172 ? -3.825 -58.766 -3.730 1.00 29.22 172 THR A CA 1
ATOM 1375 C C . THR A 1 172 ? -2.381 -58.778 -4.317 1.00 29.22 172 THR A C 1
ATOM 1377 O O . THR A 1 172 ? -2.186 -58.928 -5.516 1.00 29.22 172 THR A O 1
ATOM 1380 N N . HIS A 1 173 ? -1.427 -58.930 -3.355 1.00 34.00 173 HIS A N 1
ATOM 1381 C CA . HIS A 1 173 ? -0.098 -59.631 -3.329 1.00 34.00 173 HIS A CA 1
ATOM 1382 C C . HIS A 1 173 ? 1.120 -58.987 -4.061 1.00 34.00 173 HIS A C 1
ATOM 1384 O O . HIS A 1 173 ? 0.945 -58.360 -5.092 1.00 34.00 173 HIS A O 1
ATOM 1390 N N . ASP A 1 174 ? 2.403 -59.060 -3.643 1.00 30.06 174 ASP A N 1
ATOM 1391 C CA . ASP A 1 174 ? 3.131 -59.819 -2.602 1.00 30.06 174 ASP A CA 1
ATOM 1392 C C . ASP A 1 174 ? 4.546 -59.222 -2.306 1.00 30.06 174 ASP A C 1
ATOM 1394 O O . ASP A 1 174 ? 5.023 -58.328 -3.003 1.00 30.06 174 ASP A O 1
ATOM 1398 N N . LEU A 1 175 ? 5.199 -59.763 -1.270 1.00 31.19 175 LEU A N 1
ATOM 1399 C CA . LEU A 1 175 ? 6.476 -59.426 -0.596 1.00 31.19 175 LEU A CA 1
ATOM 1400 C C . LEU A 1 175 ? 7.784 -59.710 -1.387 1.00 31.19 175 LEU A C 1
ATOM 1402 O O . LEU A 1 175 ? 7.817 -60.682 -2.136 1.00 31.19 175 LEU A O 1
ATOM 1406 N N . ASN A 1 176 ? 8.895 -58.984 -1.109 1.00 28.23 176 ASN A N 1
ATOM 1407 C CA . ASN A 1 176 ? 10.167 -59.579 -0.609 1.00 28.23 176 ASN A CA 1
ATOM 1408 C C . ASN A 1 176 ? 11.323 -58.597 -0.255 1.00 28.23 176 ASN A C 1
ATOM 1410 O O . ASN A 1 176 ? 11.332 -57.437 -0.650 1.00 28.23 176 ASN A O 1
ATOM 1414 N N . GLU A 1 177 ? 12.273 -59.143 0.517 1.00 30.23 177 GLU A N 1
ATOM 1415 C CA . GLU A 1 177 ? 13.284 -58.600 1.449 1.00 30.23 177 GLU A CA 1
ATOM 1416 C C . GLU A 1 177 ? 14.575 -57.911 0.902 1.00 30.23 177 GLU A C 1
ATOM 1418 O O . GLU A 1 177 ? 14.977 -58.082 -0.246 1.00 30.23 177 GLU A O 1
ATOM 1423 N N . SER A 1 178 ? 15.244 -57.171 1.811 1.00 29.55 178 SER A N 1
ATOM 1424 C CA . SER A 1 178 ? 16.607 -56.554 1.802 1.00 29.55 178 SER A CA 1
ATOM 1425 C C . SER A 1 178 ? 17.733 -57.592 2.129 1.00 29.55 178 SER A C 1
ATOM 1427 O O . SER A 1 178 ? 17.398 -58.775 2.097 1.00 29.55 178 SER A O 1
ATOM 1429 N N . PRO A 1 179 ? 19.005 -57.285 2.561 1.00 48.00 179 PRO A N 1
ATOM 1430 C CA . PRO A 1 179 ? 19.752 -56.012 2.799 1.00 48.00 179 PRO A CA 1
ATOM 1431 C C . PRO A 1 179 ? 21.286 -56.017 2.463 1.00 48.00 179 PRO A C 1
ATOM 1433 O O . PRO A 1 179 ? 21.787 -57.022 1.980 1.00 48.00 179 PRO A O 1
ATOM 1436 N N . THR A 1 180 ? 22.003 -54.897 2.751 1.00 26.88 180 THR A N 1
ATOM 1437 C CA . THR A 1 180 ? 23.350 -54.714 3.427 1.00 26.88 180 THR A CA 1
ATOM 1438 C C . THR A 1 180 ? 23.977 -53.343 3.041 1.00 26.88 180 THR A C 1
ATOM 1440 O O . THR A 1 180 ? 24.043 -53.063 1.849 1.00 26.88 180 THR A O 1
ATOM 1443 N N . SER A 1 181 ? 24.176 -52.353 3.944 1.00 30.91 181 SER A N 1
ATOM 1444 C CA . SER A 1 181 ? 25.349 -52.038 4.830 1.00 30.91 181 SER A CA 1
ATOM 1445 C C . SER A 1 181 ? 26.615 -51.593 4.038 1.00 30.91 181 SER A C 1
ATOM 1447 O O . SER A 1 181 ? 26.855 -52.142 2.977 1.00 30.91 181 SER A O 1
ATOM 1449 N N . GLU A 1 182 ? 27.463 -50.602 4.362 1.00 30.06 182 GLU A N 1
ATOM 1450 C CA . GLU A 1 182 ? 27.959 -49.983 5.605 1.00 30.06 182 GLU A CA 1
ATOM 1451 C C . GLU A 1 182 ? 28.511 -48.543 5.376 1.00 30.06 182 GLU A C 1
ATOM 1453 O O . GLU A 1 182 ? 28.507 -47.999 4.275 1.00 30.06 182 GLU A O 1
ATOM 1458 N N . ASP A 1 183 ? 28.962 -47.988 6.498 1.00 27.11 183 ASP A N 1
ATOM 1459 C CA . ASP A 1 183 ? 29.322 -46.648 6.957 1.00 27.11 183 ASP A CA 1
ATOM 1460 C C . ASP A 1 183 ? 30.709 -46.088 6.532 1.00 27.11 183 ASP A C 1
ATOM 1462 O O . ASP A 1 183 ? 31.561 -46.808 6.014 1.00 27.11 183 ASP A O 1
ATOM 1466 N N . ALA A 1 184 ? 30.941 -44.819 6.913 1.00 28.52 184 ALA A N 1
ATOM 1467 C CA . ALA A 1 184 ? 32.184 -44.251 7.480 1.00 28.52 184 ALA A CA 1
ATOM 1468 C C . ALA A 1 184 ? 32.826 -42.996 6.826 1.00 28.52 184 ALA A C 1
ATOM 1470 O O . ALA A 1 184 ? 33.252 -42.936 5.675 1.00 28.52 184 ALA A O 1
ATOM 1471 N N . THR A 1 185 ? 32.954 -42.005 7.709 1.00 26.81 185 THR A N 1
ATOM 1472 C CA . THR A 1 185 ? 33.578 -40.671 7.719 1.00 26.81 185 THR A CA 1
ATOM 1473 C C . THR A 1 185 ? 35.116 -40.648 7.846 1.00 26.81 185 THR A C 1
ATOM 1475 O O . THR A 1 185 ? 35.643 -41.510 8.539 1.00 26.81 185 THR A O 1
ATOM 1478 N N . HIS A 1 186 ? 35.813 -39.596 7.355 1.00 28.14 186 HIS A N 1
ATOM 1479 C CA . HIS A 1 186 ? 36.758 -38.738 8.136 1.00 28.14 186 HIS A CA 1
ATOM 1480 C C . HIS A 1 186 ? 37.532 -37.653 7.321 1.00 28.14 186 HIS A C 1
ATOM 1482 O O . HIS A 1 186 ? 38.285 -37.949 6.405 1.00 28.14 186 HIS A O 1
ATOM 1488 N N . SER A 1 187 ? 37.337 -36.385 7.722 1.00 25.72 187 SER A N 1
ATOM 1489 C CA . SER A 1 187 ? 38.277 -35.304 8.133 1.00 25.72 187 SER A CA 1
ATOM 1490 C C . SER A 1 187 ? 39.754 -35.153 7.658 1.00 25.72 187 SER A C 1
ATOM 1492 O O . SER A 1 187 ? 40.590 -36.012 7.904 1.00 25.72 187 SER A O 1
ATOM 1494 N N . SER A 1 188 ? 40.058 -33.887 7.285 1.00 26.59 188 SER A N 1
ATOM 1495 C CA . SER A 1 188 ? 41.219 -32.991 7.588 1.00 26.59 188 SER A CA 1
ATOM 1496 C C . SER A 1 188 ? 42.608 -33.118 6.926 1.00 26.59 188 SER A C 1
ATOM 1498 O O . SER A 1 188 ? 43.330 -34.069 7.185 1.00 26.59 188 SER A O 1
ATOM 1500 N N . GLY A 1 189 ? 43.069 -31.993 6.339 1.00 22.56 189 GLY A N 1
ATOM 1501 C CA . GLY A 1 189 ? 44.201 -31.226 6.903 1.00 22.56 189 GLY A CA 1
ATOM 1502 C C . GLY A 1 189 ? 45.470 -30.988 6.055 1.00 22.56 189 GLY A C 1
ATOM 1503 O O . GLY A 1 189 ? 46.294 -31.881 5.943 1.00 22.56 189 GLY A O 1
ATOM 1504 N N . LEU A 1 190 ? 45.675 -29.711 5.681 1.00 26.34 190 LEU A N 1
ATOM 1505 C CA . LEU A 1 190 ? 46.948 -28.953 5.571 1.00 26.34 190 LEU A CA 1
ATOM 1506 C C . LEU A 1 190 ? 47.851 -29.067 4.309 1.00 26.34 190 LEU A C 1
ATOM 1508 O O . LEU A 1 190 ? 48.382 -30.111 3.955 1.00 26.34 190 LEU A O 1
ATOM 1512 N N . GLU A 1 191 ? 48.058 -27.889 3.707 1.00 25.42 191 GLU A N 1
ATOM 1513 C CA . GLU A 1 191 ? 49.052 -27.438 2.706 1.00 25.42 191 GLU A CA 1
ATOM 1514 C C . GLU A 1 191 ? 50.358 -26.936 3.397 1.00 25.42 191 GLU A C 1
ATOM 1516 O O . GLU A 1 191 ? 50.385 -26.932 4.633 1.00 25.42 191 GLU A O 1
ATOM 1521 N N . PRO A 1 192 ? 51.360 -26.305 2.722 1.00 43.44 192 PRO A N 1
ATOM 1522 C CA . PRO A 1 192 ? 51.856 -26.368 1.322 1.00 43.44 192 PRO A CA 1
ATOM 1523 C C . PRO A 1 192 ? 53.414 -26.380 1.237 1.00 43.44 192 PRO A C 1
ATOM 1525 O O . PRO A 1 192 ? 54.066 -26.142 2.245 1.00 43.44 192 PRO A O 1
ATOM 1528 N N . THR A 1 193 ? 54.020 -26.506 0.041 1.00 23.83 193 THR A N 1
ATOM 1529 C CA . THR A 1 193 ? 55.201 -25.687 -0.351 1.00 23.83 193 THR A CA 1
ATOM 1530 C C . THR A 1 193 ? 55.604 -25.788 -1.838 1.00 23.83 193 THR A C 1
ATOM 1532 O O . THR A 1 193 ? 55.585 -26.848 -2.454 1.00 23.83 193 THR A O 1
ATOM 1535 N N . ASP A 1 194 ? 56.060 -24.626 -2.321 1.00 26.58 194 ASP A N 1
ATOM 1536 C CA . ASP A 1 194 ? 57.116 -24.335 -3.305 1.00 26.58 194 ASP A CA 1
ATOM 1537 C C . ASP A 1 194 ? 56.849 -24.207 -4.822 1.00 26.58 194 ASP A C 1
ATOM 1539 O O . ASP A 1 194 ? 56.578 -25.137 -5.576 1.00 26.58 194 ASP A O 1
ATOM 1543 N N . VAL A 1 195 ? 57.065 -22.954 -5.244 1.00 27.92 195 VAL A N 1
ATOM 1544 C CA . VAL A 1 195 ? 57.197 -22.375 -6.589 1.00 27.92 195 VAL A CA 1
ATOM 1545 C C . VAL A 1 195 ? 58.676 -22.431 -7.013 1.00 27.92 195 VAL A C 1
ATOM 1547 O O . VAL A 1 195 ? 59.548 -22.306 -6.152 1.00 27.92 195 VAL A O 1
ATOM 1550 N N . PRO A 1 196 ? 59.005 -22.513 -8.319 1.00 28.64 196 PRO A N 1
ATOM 1551 C CA . PRO A 1 196 ? 59.800 -21.412 -8.892 1.00 28.64 196 PRO A CA 1
ATOM 1552 C C . PRO A 1 196 ? 59.437 -21.004 -10.342 1.00 28.64 196 PRO A C 1
ATOM 1554 O O . PRO A 1 196 ? 59.488 -21.798 -11.273 1.00 28.64 196 PRO A O 1
ATOM 1557 N N . THR A 1 197 ? 59.154 -19.703 -10.490 1.00 26.28 197 THR A N 1
ATOM 1558 C CA . THR A 1 197 ? 59.633 -18.704 -11.484 1.00 26.28 197 THR A CA 1
ATOM 1559 C C . THR A 1 197 ? 59.815 -18.991 -12.995 1.00 26.28 197 THR A C 1
ATOM 1561 O O . THR A 1 197 ? 60.510 -19.901 -13.428 1.00 26.28 197 THR A O 1
ATOM 1564 N N . HIS A 1 198 ? 59.284 -18.029 -13.773 1.00 27.44 198 HIS A N 1
ATOM 1565 C CA . HIS A 1 198 ? 59.340 -17.776 -15.228 1.00 27.44 198 HIS A CA 1
ATOM 1566 C C . HIS A 1 198 ? 60.743 -17.594 -15.864 1.00 27.44 198 HIS A C 1
ATOM 1568 O O . HIS A 1 198 ? 61.722 -17.347 -15.161 1.00 27.44 198 HIS A O 1
ATOM 1574 N N . PRO A 1 199 ? 60.815 -17.527 -17.217 1.00 27.52 199 PRO A N 1
ATOM 1575 C CA . PRO A 1 199 ? 60.917 -16.197 -17.844 1.00 27.52 199 PRO A CA 1
ATOM 1576 C C . PRO A 1 199 ? 60.045 -15.990 -19.104 1.00 27.52 199 PRO A C 1
ATOM 1578 O O . PRO A 1 199 ? 59.692 -16.917 -19.826 1.00 27.52 199 PRO A O 1
ATOM 1581 N N . ALA A 1 200 ? 59.723 -14.721 -19.368 1.00 27.52 200 ALA A N 1
ATOM 1582 C CA . ALA A 1 200 ? 58.936 -14.229 -20.499 1.00 27.52 200 ALA A CA 1
ATOM 1583 C C . ALA A 1 200 ? 59.792 -13.860 -21.728 1.00 27.52 200 ALA A C 1
ATOM 1585 O O . ALA A 1 200 ? 60.923 -13.397 -21.572 1.00 27.52 200 ALA A O 1
ATOM 1586 N N . LYS A 1 201 ? 59.199 -13.912 -22.934 1.00 24.72 201 LYS A N 1
ATOM 1587 C CA . LYS A 1 201 ? 59.518 -13.019 -24.072 1.00 24.72 201 LYS A CA 1
ATOM 1588 C C . LYS A 1 201 ? 58.400 -13.037 -25.144 1.00 24.72 201 LYS A C 1
ATOM 1590 O O . LYS A 1 201 ? 58.080 -14.102 -25.646 1.00 24.72 201 LYS A O 1
ATOM 1595 N N . LYS A 1 202 ? 57.830 -11.836 -25.401 1.00 22.83 202 LYS A N 1
ATOM 1596 C CA . LYS A 1 202 ? 57.398 -11.156 -26.668 1.00 22.83 202 LYS A CA 1
ATOM 1597 C C . LYS A 1 202 ? 57.153 -12.048 -27.917 1.00 22.83 202 LYS A C 1
ATOM 1599 O O . LYS A 1 202 ? 57.947 -12.938 -28.156 1.00 22.83 202 LYS A O 1
ATOM 1604 N N . SER A 1 203 ? 56.186 -11.843 -28.826 1.00 23.39 203 SER A N 1
ATOM 1605 C CA . SER A 1 203 ? 55.631 -10.623 -29.474 1.00 23.39 203 SER A CA 1
ATOM 1606 C C . SER A 1 203 ? 54.647 -11.023 -30.607 1.00 23.39 203 SER A C 1
ATOM 1608 O O . SER A 1 203 ? 54.736 -12.158 -31.065 1.00 23.39 203 SER A O 1
ATOM 1610 N N . SER A 1 204 ? 53.878 -10.047 -31.142 1.00 24.66 204 SER A N 1
ATOM 1611 C CA . SER A 1 204 ? 53.219 -9.986 -32.483 1.00 24.66 204 SER A CA 1
ATOM 1612 C C . SER A 1 204 ? 51.980 -10.865 -32.709 1.00 24.66 204 SER A C 1
ATOM 1614 O O . SER A 1 204 ? 51.939 -11.979 -32.213 1.00 24.66 204 SER A O 1
ATOM 1616 N N . GLU A 1 205 ? 50.962 -10.521 -33.499 1.00 24.80 205 GLU A N 1
ATOM 1617 C CA . GLU A 1 205 ? 50.299 -9.295 -33.992 1.00 24.80 205 GLU A CA 1
ATOM 1618 C C . GLU A 1 205 ? 49.081 -9.818 -34.797 1.00 24.80 205 GLU A C 1
ATOM 1620 O O . GLU A 1 205 ? 49.195 -10.868 -35.414 1.00 24.80 205 GLU A O 1
ATOM 1625 N N . ASN A 1 206 ? 47.959 -9.083 -34.782 1.00 24.42 206 ASN A N 1
ATOM 1626 C CA . ASN A 1 206 ? 46.824 -9.081 -35.732 1.00 24.42 206 ASN A CA 1
ATOM 1627 C C . ASN A 1 206 ? 46.176 -10.399 -36.224 1.00 24.42 206 ASN A C 1
ATOM 1629 O O . ASN A 1 206 ? 46.786 -11.161 -36.953 1.00 24.42 206 ASN A O 1
ATOM 1633 N N . GLU A 1 207 ? 44.851 -10.531 -36.050 1.00 25.69 207 GLU A N 1
ATOM 1634 C CA . GLU A 1 207 ? 43.891 -10.332 -37.158 1.00 25.69 207 GLU A CA 1
ATOM 1635 C C . GLU A 1 207 ? 42.416 -10.397 -36.711 1.00 25.69 207 GLU A C 1
ATOM 1637 O O . GLU A 1 207 ? 42.048 -11.004 -35.708 1.00 25.69 207 GLU A O 1
ATOM 1642 N N . LYS A 1 208 ? 41.587 -9.672 -37.469 1.00 27.47 208 LYS A N 1
ATOM 1643 C CA . LYS A 1 208 ? 40.140 -9.467 -37.326 1.00 27.47 208 LYS A CA 1
ATOM 1644 C C . LYS A 1 208 ? 39.350 -10.754 -37.571 1.00 27.47 208 LYS A C 1
ATOM 1646 O O . LYS A 1 208 ? 39.632 -11.438 -38.543 1.00 27.47 208 LYS A O 1
ATOM 1651 N N . HIS A 1 209 ? 38.246 -10.947 -36.847 1.00 27.70 209 HIS A N 1
ATOM 1652 C CA . HIS A 1 209 ? 37.085 -11.667 -37.381 1.00 27.70 209 HIS A CA 1
ATOM 1653 C C . HIS A 1 209 ? 35.765 -11.088 -36.848 1.00 27.70 209 HIS A C 1
ATOM 1655 O O . HIS A 1 209 ? 35.418 -11.244 -35.680 1.00 27.70 209 HIS A O 1
ATOM 1661 N N . ASP A 1 210 ? 35.045 -10.417 -37.750 1.00 29.44 210 ASP A N 1
ATOM 1662 C CA . ASP A 1 210 ? 33.591 -10.236 -37.734 1.00 29.44 210 ASP A CA 1
ATOM 1663 C C . ASP A 1 210 ? 32.911 -11.606 -37.822 1.00 29.44 210 ASP A C 1
ATOM 1665 O O . ASP A 1 210 ? 33.168 -12.322 -38.790 1.00 29.44 210 ASP A O 1
ATOM 1669 N N . LEU A 1 211 ? 31.989 -11.940 -36.910 1.00 29.38 211 LEU A N 1
ATOM 1670 C CA . LEU A 1 211 ? 30.943 -12.930 -37.182 1.00 29.38 211 LEU A CA 1
ATOM 1671 C C . LEU A 1 211 ? 29.616 -12.569 -36.498 1.00 29.38 211 LEU A C 1
ATOM 1673 O O . LEU A 1 211 ? 29.547 -12.153 -35.345 1.00 29.38 211 LEU A O 1
ATOM 1677 N N . LYS A 1 212 ? 28.582 -12.725 -37.320 1.00 27.20 212 LYS A N 1
ATOM 1678 C CA . LYS A 1 212 ? 27.197 -12.276 -37.226 1.00 27.20 212 LYS A CA 1
ATOM 1679 C C . LYS A 1 212 ? 26.349 -13.087 -36.246 1.00 27.20 212 LYS A C 1
ATOM 1681 O O . LYS A 1 212 ? 26.602 -14.264 -36.001 1.00 27.20 212 LYS A O 1
ATOM 1686 N N . GLU A 1 213 ? 25.258 -12.453 -35.822 1.00 33.16 213 GLU A N 1
ATOM 1687 C CA . GLU A 1 213 ? 24.023 -13.090 -35.360 1.00 33.16 213 GLU A CA 1
ATOM 1688 C C . GLU A 1 213 ? 23.606 -14.271 -36.255 1.00 33.16 213 GLU A C 1
ATOM 1690 O O . GLU A 1 213 ? 23.606 -14.162 -37.484 1.00 33.16 213 GLU A O 1
ATOM 1695 N N . SER A 1 214 ? 23.157 -15.371 -35.640 1.00 27.33 214 SER A N 1
ATOM 1696 C CA . SER A 1 214 ? 22.275 -16.331 -36.310 1.00 27.33 214 SER A CA 1
ATOM 1697 C C . SER A 1 214 ? 21.319 -17.043 -35.336 1.00 27.33 214 SER A C 1
ATOM 1699 O O . SER A 1 214 ? 21.725 -17.764 -34.434 1.00 27.33 214 SER A O 1
ATOM 1701 N N . LEU A 1 215 ? 20.029 -16.759 -35.548 1.00 27.44 215 LEU A N 1
ATOM 1702 C CA . LEU A 1 215 ? 18.897 -17.684 -35.716 1.00 27.44 215 LEU A CA 1
ATOM 1703 C C . LEU A 1 215 ? 18.532 -18.715 -34.618 1.00 27.44 215 LEU A C 1
ATOM 1705 O O . LEU A 1 215 ? 19.114 -19.781 -34.481 1.00 27.44 215 LEU A O 1
ATOM 1709 N N . ILE A 1 216 ? 17.419 -18.388 -33.949 1.00 29.34 216 ILE A N 1
ATOM 1710 C CA . ILE A 1 216 ? 16.210 -19.188 -33.643 1.00 29.34 216 ILE A CA 1
ATOM 1711 C C . ILE A 1 216 ? 16.225 -20.684 -34.033 1.00 29.34 216 ILE A C 1
ATOM 1713 O O . ILE A 1 216 ? 16.339 -21.014 -35.212 1.00 29.34 216 ILE A O 1
ATOM 1717 N N . SER A 1 217 ? 15.846 -21.554 -33.079 1.00 25.20 217 SER A N 1
ATOM 1718 C CA . SER A 1 217 ? 14.809 -22.599 -33.258 1.00 25.20 217 SER A CA 1
ATOM 1719 C C . SER A 1 217 ? 14.307 -23.178 -31.922 1.00 25.20 217 SER A C 1
ATOM 1721 O O . SER A 1 217 ? 15.095 -23.590 -31.077 1.00 25.20 217 SER A O 1
ATOM 1723 N N . LYS A 1 218 ? 12.974 -23.225 -31.755 1.00 30.72 218 LYS A N 1
ATOM 1724 C CA . LYS A 1 218 ? 12.251 -24.142 -30.844 1.00 30.72 218 LYS A CA 1
ATOM 1725 C C . LYS A 1 218 ? 12.020 -25.478 -31.571 1.00 30.72 218 LYS A C 1
ATOM 1727 O O . LYS A 1 218 ? 11.980 -25.478 -32.801 1.00 30.72 218 LYS A O 1
ATOM 1732 N N . PRO A 1 219 ? 11.741 -26.571 -30.845 1.00 27.70 219 PRO A N 1
ATOM 1733 C CA . PRO A 1 219 ? 10.393 -27.146 -30.960 1.00 27.70 219 PRO A CA 1
ATOM 1734 C C . PRO A 1 219 ? 9.827 -27.653 -29.622 1.00 27.70 219 PRO A C 1
ATOM 1736 O O . PRO A 1 219 ? 10.557 -28.106 -28.747 1.00 27.70 219 PRO A O 1
ATOM 1739 N N . GLY A 1 220 ? 8.501 -27.582 -29.478 1.00 25.53 220 GLY A N 1
ATOM 1740 C CA . GLY A 1 220 ? 7.752 -28.309 -28.452 1.00 25.53 220 GLY A CA 1
ATOM 1741 C C . GLY A 1 220 ? 7.005 -29.497 -29.058 1.00 25.53 220 GLY A C 1
ATOM 1742 O O . GLY A 1 220 ? 6.778 -29.498 -30.263 1.00 25.53 220 GLY A O 1
ATOM 1743 N N . ALA A 1 221 ? 6.613 -30.462 -28.222 1.00 26.14 221 ALA A N 1
ATOM 1744 C CA . ALA A 1 221 ? 5.316 -31.155 -28.248 1.00 26.14 221 ALA A CA 1
ATOM 1745 C C . ALA A 1 221 ? 5.299 -32.315 -27.233 1.00 26.14 221 ALA A C 1
ATOM 1747 O O . ALA A 1 221 ? 6.120 -33.215 -27.347 1.00 26.14 221 ALA A O 1
ATOM 1748 N N . ASN A 1 222 ? 4.292 -32.279 -26.345 1.00 25.53 222 ASN A N 1
ATOM 1749 C CA . ASN A 1 222 ? 3.575 -33.388 -25.684 1.00 25.53 222 ASN A CA 1
ATOM 1750 C C . ASN A 1 222 ? 4.402 -34.335 -24.786 1.00 25.53 222 ASN A C 1
ATOM 1752 O O . ASN A 1 222 ? 5.455 -34.820 -25.161 1.00 25.53 222 ASN A O 1
ATOM 1756 N N . ILE A 1 223 ? 3.981 -34.660 -23.563 1.00 28.36 223 ILE A N 1
ATOM 1757 C CA . ILE A 1 223 ? 2.818 -35.494 -23.215 1.00 28.36 223 ILE A CA 1
ATOM 1758 C C . ILE A 1 223 ? 2.472 -35.215 -21.732 1.00 28.36 223 ILE A C 1
ATOM 1760 O O . ILE A 1 223 ? 3.366 -35.179 -20.891 1.00 28.36 223 ILE 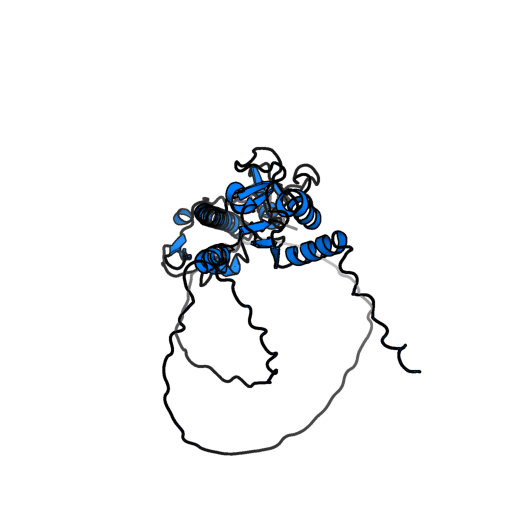A O 1
ATOM 1764 N N . GLY A 1 224 ? 1.192 -35.031 -21.404 1.00 24.95 224 GLY A N 1
ATOM 1765 C CA . GLY A 1 224 ? 0.640 -35.432 -20.096 1.00 24.95 224 GLY A CA 1
ATOM 1766 C C . GLY A 1 224 ? -0.218 -36.693 -20.292 1.00 24.95 224 GLY A C 1
ATOM 1767 O O . GLY A 1 224 ? -0.369 -37.097 -21.448 1.00 24.95 224 GLY A O 1
ATOM 1768 N N . PRO A 1 225 ? -0.860 -37.278 -19.262 1.00 39.22 225 PRO A N 1
ATOM 1769 C CA . PRO A 1 225 ? -0.926 -36.881 -17.849 1.00 39.22 225 PRO A CA 1
ATOM 1770 C C . PRO A 1 225 ? -0.577 -38.038 -16.875 1.00 39.22 225 PRO A C 1
ATOM 1772 O O . PRO A 1 225 ? -0.468 -39.176 -17.302 1.00 39.22 225 PRO A O 1
ATOM 1775 N N . GLU A 1 226 ? -0.415 -37.745 -15.578 1.00 22.55 226 GLU A N 1
ATOM 1776 C CA . GLU A 1 226 ? -1.008 -38.483 -14.434 1.00 22.55 226 GLU A CA 1
ATOM 1777 C C . GLU A 1 226 ? -0.354 -38.098 -13.087 1.00 22.55 226 GLU A C 1
ATOM 1779 O O . GLU A 1 226 ? 0.836 -37.824 -12.961 1.00 22.55 226 GLU A O 1
ATOM 1784 N N . SER A 1 227 ? -1.184 -38.068 -12.055 1.00 32.25 227 SER A N 1
ATOM 1785 C CA . SER A 1 227 ? -0.885 -38.184 -10.618 1.00 32.25 227 SER A CA 1
ATOM 1786 C C . SER A 1 227 ? -2.028 -39.045 -10.052 1.00 32.25 227 SER A C 1
ATOM 1788 O O . SER A 1 227 ? -3.066 -39.076 -10.720 1.00 32.25 227 SER A O 1
ATOM 1790 N N . PRO A 1 228 ? -1.964 -39.684 -8.860 1.00 40.16 228 PRO A N 1
ATOM 1791 C CA . PRO A 1 228 ? -1.185 -39.318 -7.663 1.00 40.16 228 PRO A CA 1
ATOM 1792 C C . PRO A 1 228 ? -0.706 -40.549 -6.838 1.00 40.16 228 PRO A C 1
ATOM 1794 O O . PRO A 1 228 ? -0.846 -41.675 -7.284 1.00 40.16 228 PRO A O 1
ATOM 1797 N N . ILE A 1 229 ? -0.174 -40.350 -5.623 1.00 25.19 229 ILE A N 1
ATOM 1798 C CA . ILE A 1 229 ? -0.522 -41.101 -4.390 1.00 25.19 229 ILE A CA 1
ATOM 1799 C C . ILE A 1 229 ? 0.087 -40.336 -3.204 1.00 25.19 229 ILE A C 1
ATOM 1801 O O . ILE A 1 229 ? 1.296 -40.130 -3.121 1.00 25.19 229 ILE A O 1
ATOM 1805 N N . ALA A 1 230 ? -0.775 -39.910 -2.282 1.00 29.22 230 ALA A N 1
ATOM 1806 C CA . ALA A 1 230 ? -0.400 -39.448 -0.952 1.00 29.22 230 ALA A CA 1
ATOM 1807 C C . ALA A 1 230 ? -0.452 -40.628 0.030 1.00 29.22 230 ALA A C 1
ATOM 1809 O O . ALA A 1 230 ? -1.314 -41.499 -0.092 1.00 29.22 230 ALA A O 1
ATOM 1810 N N . SER A 1 231 ? 0.400 -40.626 1.054 1.00 26.97 231 SER A N 1
ATOM 1811 C CA . SER A 1 231 ? 0.168 -41.405 2.272 1.00 26.97 231 SER A CA 1
ATOM 1812 C C . SER A 1 231 ? 0.374 -40.546 3.512 1.00 26.97 231 SER A C 1
ATOM 1814 O O . SER A 1 231 ? 1.251 -39.689 3.578 1.00 26.97 231 SER A O 1
ATOM 1816 N N . LYS A 1 232 ? -0.569 -40.759 4.428 1.00 28.19 232 LYS A N 1
ATOM 1817 C CA . LYS A 1 232 ? -0.994 -39.954 5.571 1.00 28.19 232 LYS A CA 1
ATOM 1818 C C . LYS A 1 232 ? -0.109 -40.194 6.792 1.00 28.19 232 LYS A C 1
ATOM 1820 O O . LYS A 1 232 ? 0.274 -41.334 7.027 1.00 28.19 232 LYS A O 1
ATOM 1825 N N . THR A 1 233 ? -0.030 -39.192 7.666 1.00 26.12 233 THR A N 1
ATOM 1826 C CA . THR A 1 233 ? -0.042 -39.434 9.116 1.00 26.12 233 THR A CA 1
ATOM 1827 C C . THR A 1 233 ? -0.975 -38.428 9.786 1.00 26.12 233 THR A C 1
ATOM 1829 O O . THR A 1 233 ? -0.967 -37.243 9.459 1.00 26.12 233 THR A O 1
ATOM 1832 N N . SER A 1 234 ? -1.837 -38.944 10.661 1.00 25.45 234 SER A N 1
ATOM 1833 C CA . SER A 1 234 ? -2.955 -38.268 11.318 1.00 25.45 234 SER A CA 1
ATOM 1834 C C . SER A 1 234 ? -2.525 -37.253 12.371 1.00 25.45 234 SER A C 1
ATOM 1836 O O . SER A 1 234 ? -1.632 -37.545 13.165 1.00 25.45 234 SER A O 1
ATOM 1838 N N . VAL A 1 235 ? -3.274 -36.155 12.488 1.00 27.09 235 VAL A N 1
ATOM 1839 C CA . VAL A 1 235 ? -3.357 -35.385 13.733 1.00 27.09 235 VAL A CA 1
ATOM 1840 C C . VAL A 1 235 ? -4.824 -35.125 14.058 1.00 27.09 235 VAL A C 1
ATOM 1842 O O . VAL A 1 235 ? -5.623 -34.739 13.209 1.00 27.09 235 VAL A O 1
ATOM 1845 N N . THR A 1 236 ? -5.132 -35.447 15.303 1.00 28.62 236 THR A N 1
ATOM 1846 C CA . THR A 1 236 ? -6.411 -35.469 15.995 1.00 28.62 236 THR A CA 1
ATOM 1847 C C . THR A 1 236 ? -7.071 -34.092 16.041 1.00 28.62 236 THR A C 1
ATOM 1849 O O . THR A 1 236 ? -6.421 -33.088 16.323 1.00 28.62 236 THR A O 1
ATOM 1852 N N . SER A 1 237 ? -8.377 -34.075 15.790 1.00 32.75 237 SER A N 1
ATOM 1853 C CA . SER A 1 237 ? -9.282 -32.933 15.912 1.00 32.75 237 SER A CA 1
ATOM 1854 C C . SER A 1 237 ? -9.234 -32.308 17.309 1.00 32.75 237 SER A C 1
ATOM 1856 O O . SER A 1 237 ? -9.593 -32.964 18.288 1.00 32.75 237 SER A O 1
ATOM 1858 N N . THR A 1 238 ? -8.844 -31.038 17.401 1.00 33.75 238 THR A N 1
ATOM 1859 C CA . THR A 1 238 ? -9.209 -30.178 18.531 1.00 33.75 238 THR A CA 1
ATOM 1860 C C . THR A 1 238 ? -10.620 -29.657 18.303 1.00 33.75 238 THR A C 1
ATOM 1862 O O . THR A 1 238 ? -10.922 -29.145 17.231 1.00 33.75 238 THR A O 1
ATOM 1865 N N . GLU A 1 239 ? -11.473 -29.836 19.304 1.00 34.72 239 GLU A N 1
ATOM 1866 C CA . GLU A 1 239 ? -12.858 -29.379 19.345 1.00 34.72 239 GLU A CA 1
ATOM 1867 C C . GLU A 1 239 ? -12.952 -27.875 19.032 1.00 34.72 239 GLU A C 1
ATOM 1869 O O . GLU A 1 239 ? -12.431 -27.037 19.770 1.00 34.72 239 GLU A O 1
ATOM 1874 N N . ASP A 1 240 ? -13.615 -27.539 17.924 1.00 34.19 240 ASP A N 1
ATOM 1875 C CA . ASP A 1 240 ? -13.944 -26.166 17.556 1.00 34.19 240 ASP A CA 1
ATOM 1876 C C . ASP A 1 240 ? -14.961 -25.603 18.555 1.00 34.19 240 ASP A C 1
ATOM 1878 O O . ASP A 1 240 ? -16.119 -26.025 18.602 1.00 34.19 240 ASP A O 1
ATOM 1882 N N . VAL A 1 241 ? -14.544 -24.621 19.357 1.00 33.38 241 VAL A N 1
ATOM 1883 C CA . VAL A 1 241 ? -15.479 -23.788 20.121 1.00 33.38 241 VAL A CA 1
ATOM 1884 C C . VAL A 1 241 ? -16.338 -23.024 19.104 1.00 33.38 241 VAL A C 1
ATOM 1886 O O . VAL A 1 241 ? -15.785 -22.225 18.345 1.00 33.38 241 VAL A O 1
ATOM 1889 N N . PRO A 1 242 ? -17.671 -23.215 19.054 1.00 36.38 242 PRO A N 1
ATOM 1890 C CA . PRO A 1 242 ? -18.500 -22.559 18.050 1.00 36.38 242 PRO A CA 1
ATOM 1891 C C . PRO A 1 242 ? -18.485 -21.042 18.259 1.00 36.38 242 PRO A C 1
ATOM 1893 O O . PRO A 1 242 ? -19.046 -20.529 19.232 1.00 36.38 242 PRO A O 1
ATOM 1896 N N . PHE A 1 243 ? -17.858 -20.313 17.337 1.00 38.66 243 PHE A N 1
ATOM 1897 C CA . PHE A 1 243 ? -17.944 -18.859 17.282 1.00 38.66 243 PHE A CA 1
ATOM 1898 C C . PHE A 1 243 ? -19.360 -18.467 16.846 1.00 38.66 243 PHE A C 1
ATOM 1900 O O . PHE A 1 243 ? -19.710 -18.533 15.667 1.00 38.66 243 PHE A O 1
ATOM 1907 N N . LYS A 1 244 ? -20.209 -18.096 17.810 1.00 40.59 244 LYS A N 1
ATOM 1908 C CA . LYS A 1 244 ? -21.540 -17.555 17.519 1.00 40.59 244 LYS A CA 1
ATOM 1909 C C . LYS A 1 244 ? -21.402 -16.121 17.026 1.00 40.59 244 LYS A C 1
ATOM 1911 O O . LYS A 1 244 ? -21.065 -15.236 17.807 1.00 40.59 244 LYS A O 1
ATOM 1916 N N . VAL A 1 245 ? -21.695 -15.914 15.746 1.00 47.75 245 VAL A N 1
ATOM 1917 C CA . VAL A 1 245 ? -21.851 -14.593 15.130 1.00 47.75 245 VAL A CA 1
ATOM 1918 C C . VAL A 1 245 ? -23.123 -13.941 15.703 1.00 47.75 245 VAL A C 1
ATOM 1920 O O . VAL A 1 245 ? -24.199 -14.521 15.558 1.00 47.75 245 VAL A O 1
ATOM 1923 N N . PRO A 1 246 ? -23.035 -12.794 16.401 1.00 48.69 246 PRO A N 1
ATOM 1924 C CA . PRO A 1 246 ? -24.201 -12.063 16.900 1.00 48.69 246 PRO A CA 1
ATOM 1925 C C . PRO A 1 246 ? -25.165 -11.621 15.789 1.00 48.69 246 PRO A C 1
ATOM 1927 O O . PRO A 1 246 ? -24.742 -11.284 14.690 1.00 48.69 246 PRO A O 1
ATOM 1930 N N . GLU A 1 247 ? -26.459 -11.548 16.103 1.00 44.72 247 GLU A N 1
ATOM 1931 C CA . GLU A 1 247 ? -27.542 -11.219 15.154 1.00 44.72 247 GLU A CA 1
ATOM 1932 C C . GLU A 1 247 ? -27.506 -9.773 14.607 1.00 44.72 247 GLU A C 1
ATOM 1934 O O . GLU A 1 247 ? -28.220 -9.454 13.662 1.00 44.72 247 GLU A O 1
ATOM 1939 N N . ASN A 1 248 ? -26.671 -8.893 15.165 1.00 53.81 248 ASN A N 1
ATOM 1940 C CA . ASN A 1 248 ? -26.490 -7.493 14.755 1.00 53.81 248 ASN A CA 1
ATOM 1941 C C . ASN A 1 248 ? -25.111 -7.231 14.123 1.00 53.81 248 ASN A C 1
ATOM 1943 O O . ASN A 1 248 ? -24.556 -6.137 14.252 1.00 53.81 248 ASN A O 1
ATOM 1947 N N . TRP A 1 249 ? -24.528 -8.258 13.507 1.00 54.62 249 TRP A N 1
ATOM 1948 C CA . TRP A 1 249 ? -23.208 -8.200 12.894 1.00 54.62 249 TRP A CA 1
ATOM 1949 C C . TRP A 1 249 ? -23.177 -7.176 11.757 1.00 54.62 249 TRP A C 1
ATOM 1951 O O . TRP A 1 249 ? -23.708 -7.413 10.680 1.00 54.62 249 TRP A O 1
ATOM 1961 N N . GLN A 1 250 ? -22.573 -6.024 12.041 1.00 67.06 250 GLN A N 1
ATOM 1962 C CA . GLN A 1 250 ? -22.268 -4.980 11.070 1.00 67.06 250 GLN A CA 1
ATOM 1963 C C . GLN A 1 250 ? -20.833 -5.157 10.564 1.00 67.06 250 GLN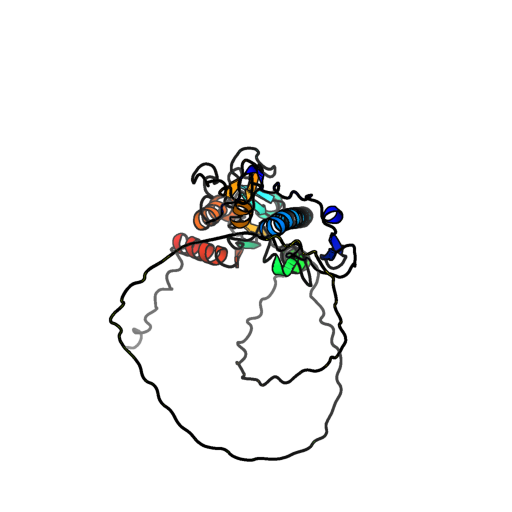 A C 1
ATOM 1965 O O . GLN A 1 250 ? -19.953 -5.576 11.338 1.00 67.06 250 GLN A O 1
ATOM 1970 N N . ALA A 1 251 ? -20.592 -4.807 9.301 1.00 72.56 251 ALA A N 1
ATOM 1971 C CA . ALA A 1 251 ? -19.315 -4.975 8.635 1.00 72.56 251 ALA A CA 1
ATOM 1972 C C . ALA A 1 251 ? -18.239 -4.283 9.472 1.00 72.56 251 ALA A C 1
ATOM 1974 O O . ALA A 1 251 ? -18.412 -3.134 9.892 1.00 72.56 251 ALA A O 1
ATOM 1975 N N . PRO A 1 252 ? -17.146 -4.985 9.795 1.00 88.75 252 PRO A N 1
ATOM 1976 C CA . PRO A 1 252 ? -16.118 -4.410 10.635 1.00 88.75 252 PRO A CA 1
ATOM 1977 C C . PRO A 1 252 ? -15.403 -3.286 9.890 1.00 88.75 252 PRO A C 1
ATOM 1979 O O . PRO A 1 252 ? -15.205 -3.357 8.676 1.00 88.75 252 PRO A O 1
ATOM 1982 N N . GLY A 1 253 ? -14.940 -2.287 10.638 1.00 94.44 253 GLY A N 1
ATOM 1983 C CA . GLY A 1 253 ? -14.019 -1.292 10.103 1.00 94.44 253 GLY A CA 1
ATOM 1984 C C . GLY A 1 253 ? -12.715 -1.966 9.690 1.00 94.44 253 GLY A C 1
ATOM 1985 O O . GLY A 1 253 ? -12.324 -2.971 10.287 1.00 94.44 253 GLY A O 1
ATOM 1986 N N . LEU A 1 254 ? -12.035 -1.426 8.684 1.00 97.50 254 LEU A N 1
ATOM 1987 C CA . LEU A 1 254 ? -10.739 -1.915 8.231 1.00 97.50 254 LEU A CA 1
ATOM 1988 C C . LEU A 1 254 ? -9.709 -0.788 8.271 1.00 97.50 254 LEU A C 1
ATOM 1990 O O . LEU A 1 254 ? -9.933 0.304 7.753 1.00 97.50 254 LEU A O 1
ATOM 1994 N N . VAL A 1 255 ? -8.557 -1.089 8.862 1.00 98.44 255 VAL A N 1
ATOM 1995 C CA . VAL A 1 255 ? -7.371 -0.232 8.876 1.00 98.44 255 VAL A CA 1
ATOM 1996 C C . VAL A 1 255 ? -6.196 -1.046 8.338 1.00 98.44 255 VAL A C 1
ATOM 1998 O O . VAL A 1 255 ? -5.948 -2.144 8.824 1.00 98.44 255 VAL A O 1
ATOM 2001 N N . VAL A 1 256 ? -5.466 -0.539 7.346 1.00 98.69 256 VAL A N 1
ATOM 2002 C CA . VAL A 1 256 ? -4.308 -1.209 6.733 1.00 98.69 256 VAL A CA 1
ATOM 2003 C C . VAL A 1 256 ? -3.087 -0.305 6.839 1.00 98.69 256 VAL A C 1
ATOM 2005 O O . VAL A 1 256 ? -3.025 0.750 6.205 1.00 98.69 256 VAL A O 1
ATOM 2008 N N . LEU A 1 257 ? -2.113 -0.727 7.641 1.00 98.56 257 LEU A N 1
ATOM 2009 C CA . LEU A 1 257 ? -0.847 -0.027 7.853 1.00 98.56 257 LEU A CA 1
ATOM 2010 C C . LEU A 1 257 ? 0.141 -0.316 6.721 1.00 98.56 257 LEU A C 1
ATOM 2012 O O . LEU A 1 257 ? 0.067 -1.350 6.060 1.00 98.56 257 LEU A O 1
ATOM 2016 N N . ASN A 1 258 ? 1.109 0.584 6.545 1.00 97.94 258 ASN A N 1
ATOM 2017 C CA . ASN A 1 258 ? 2.067 0.568 5.445 1.00 97.94 258 ASN A CA 1
ATOM 2018 C C . ASN A 1 258 ? 3.522 0.641 5.926 1.00 97.94 258 ASN A C 1
ATOM 2020 O O . ASN A 1 258 ? 4.212 1.644 5.718 1.00 97.94 258 ASN A O 1
ATOM 2024 N N . PRO A 1 259 ? 4.033 -0.424 6.557 1.00 97.56 259 PRO A N 1
ATOM 2025 C CA . PRO A 1 259 ? 5.436 -0.463 6.938 1.00 97.56 259 PRO A CA 1
ATOM 2026 C C . PRO A 1 259 ? 6.377 -0.632 5.740 1.00 97.56 259 PRO A C 1
ATOM 2028 O O . PRO A 1 259 ? 7.579 -0.425 5.886 1.00 97.56 259 PRO A O 1
ATOM 2031 N N . GLY A 1 260 ? 5.858 -0.991 4.562 1.00 96.75 260 GLY A N 1
ATOM 2032 C CA . GLY A 1 260 ? 6.674 -1.215 3.377 1.00 96.75 260 GLY A CA 1
ATOM 2033 C C . GLY A 1 260 ? 7.128 0.049 2.663 1.00 96.75 260 GLY A C 1
ATOM 2034 O O . GLY A 1 260 ? 8.191 0.040 2.046 1.00 96.75 260 GLY A O 1
ATOM 2035 N N . GLN A 1 261 ? 6.389 1.157 2.777 1.00 97.81 261 GLN A N 1
ATOM 2036 C CA . GLN A 1 261 ? 6.688 2.401 2.061 1.00 97.81 261 GLN A CA 1
ATOM 2037 C C . GLN A 1 261 ? 7.085 3.552 3.002 1.00 97.81 261 GLN A C 1
ATOM 2039 O O . GLN A 1 261 ? 6.528 4.642 2.942 1.00 97.81 261 GLN A O 1
ATOM 2044 N N . LEU A 1 262 ? 8.082 3.336 3.866 1.00 97.88 262 LEU A N 1
ATOM 2045 C CA . LEU A 1 262 ? 8.561 4.347 4.832 1.00 97.88 262 LEU A CA 1
ATOM 2046 C C . LEU A 1 262 ? 9.651 5.292 4.287 1.00 97.88 262 LEU A C 1
ATOM 2048 O O . LEU A 1 262 ? 10.262 6.041 5.055 1.00 97.88 262 LEU A O 1
ATOM 2052 N N . LEU A 1 263 ? 9.947 5.232 2.984 1.00 97.75 263 LEU A N 1
ATOM 2053 C CA . LEU A 1 263 ? 10.896 6.123 2.313 1.00 97.75 263 LEU A CA 1
ATOM 2054 C C . LEU A 1 263 ? 10.152 7.112 1.420 1.00 97.75 263 LEU A C 1
ATOM 2056 O O . LEU A 1 263 ? 9.468 6.709 0.489 1.00 97.75 263 LEU A O 1
ATOM 2060 N N . TYR A 1 264 ? 10.333 8.408 1.645 1.00 97.69 264 TYR A N 1
ATOM 2061 C CA . TYR A 1 264 ? 9.767 9.461 0.811 1.00 97.69 264 TYR A CA 1
ATOM 2062 C C . TYR A 1 264 ? 10.732 9.868 -0.306 1.00 97.69 264 TYR A C 1
ATOM 2064 O O . TYR A 1 264 ? 11.818 10.400 -0.046 1.00 97.69 264 TYR A O 1
ATOM 2072 N N . SER A 1 265 ? 10.336 9.649 -1.561 1.00 96.56 265 SER A N 1
ATOM 2073 C CA . SER A 1 265 ? 11.049 10.165 -2.731 1.00 96.56 265 SER A CA 1
ATOM 2074 C C . SER A 1 265 ? 10.477 11.518 -3.130 1.00 96.56 265 SER A C 1
ATOM 2076 O O . SER A 1 265 ? 9.357 11.591 -3.624 1.00 96.56 265 SER A O 1
ATOM 2078 N N . TYR A 1 266 ? 11.275 12.579 -2.997 1.00 95.31 266 TYR A N 1
ATOM 2079 C CA . TYR A 1 266 ? 10.930 13.911 -3.511 1.00 95.31 266 TYR A CA 1
ATOM 2080 C C . TYR A 1 266 ? 10.858 13.954 -5.040 1.00 95.31 266 TYR A C 1
ATOM 2082 O O . TYR A 1 266 ? 10.131 14.763 -5.600 1.00 95.31 266 TYR A O 1
ATOM 2090 N N . GLN A 1 267 ? 11.590 13.073 -5.728 1.00 91.94 267 GLN A N 1
ATOM 2091 C CA . GLN A 1 267 ? 11.549 12.990 -7.187 1.00 91.94 267 GLN A CA 1
ATOM 2092 C C . GLN A 1 267 ? 10.214 12.425 -7.684 1.00 91.94 267 GLN A C 1
ATOM 2094 O O . GLN A 1 267 ? 9.693 12.870 -8.703 1.00 91.94 267 GLN A O 1
ATOM 2099 N N . LEU A 1 268 ? 9.676 11.425 -6.982 1.00 93.12 268 LEU A N 1
ATOM 2100 C CA . LEU A 1 268 ? 8.380 10.816 -7.300 1.00 93.12 268 LEU A CA 1
ATOM 2101 C C . LEU A 1 268 ? 7.222 11.452 -6.523 1.00 93.12 268 LEU A C 1
ATOM 2103 O O . LEU A 1 268 ? 6.069 11.067 -6.725 1.00 93.12 268 LEU A O 1
ATOM 2107 N N . ASP A 1 269 ? 7.553 12.380 -5.628 1.00 95.81 269 ASP A N 1
ATOM 2108 C CA . ASP A 1 269 ? 6.667 13.032 -4.677 1.00 95.81 269 ASP A CA 1
ATOM 2109 C C . ASP A 1 269 ? 5.803 12.033 -3.893 1.00 95.81 269 ASP A C 1
ATOM 2111 O O . ASP A 1 269 ? 4.601 12.215 -3.778 1.00 95.81 269 ASP A O 1
ATOM 2115 N N . LYS A 1 270 ? 6.354 10.896 -3.447 1.00 96.00 270 LYS A N 1
ATOM 2116 C CA . LYS A 1 270 ? 5.573 9.853 -2.756 1.00 96.00 270 LYS A CA 1
ATOM 2117 C C . LYS A 1 270 ? 6.415 8.951 -1.861 1.00 96.00 270 LYS A C 1
ATOM 2119 O O . LYS A 1 270 ? 7.623 8.805 -2.062 1.00 96.00 270 LYS A O 1
ATOM 2124 N N . ALA A 1 271 ? 5.728 8.275 -0.944 1.00 97.38 271 ALA A N 1
ATOM 2125 C CA . ALA A 1 271 ? 6.253 7.136 -0.205 1.00 97.38 271 ALA A CA 1
ATOM 2126 C C . ALA A 1 271 ? 6.513 5.941 -1.149 1.00 97.38 271 ALA A C 1
ATOM 2128 O O . ALA A 1 271 ? 5.721 5.668 -2.056 1.00 97.38 271 ALA A O 1
ATOM 2129 N N . VAL A 1 272 ? 7.638 5.251 -0.966 1.00 97.81 272 VAL A N 1
ATOM 2130 C CA . VAL A 1 272 ? 8.089 4.114 -1.779 1.00 97.81 272 VAL A CA 1
ATOM 2131 C C . VAL A 1 272 ? 8.746 3.040 -0.919 1.00 97.81 272 VAL A C 1
ATOM 2133 O O . VAL A 1 272 ? 9.279 3.324 0.156 1.00 97.81 272 VAL A O 1
ATOM 2136 N N . THR A 1 273 ? 8.750 1.805 -1.420 1.00 97.50 273 THR A N 1
ATOM 2137 C CA . THR A 1 273 ? 9.519 0.709 -0.819 1.00 97.50 273 THR A CA 1
ATOM 2138 C C . THR A 1 273 ? 11.019 0.889 -1.038 1.00 97.50 273 THR A C 1
ATOM 2140 O O . THR A 1 273 ? 11.458 1.646 -1.911 1.00 97.50 273 THR A O 1
ATOM 2143 N N . LYS A 1 274 ? 11.842 0.151 -0.280 1.00 96.12 274 LYS A N 1
ATOM 2144 C CA . LYS A 1 274 ? 13.295 0.115 -0.518 1.00 96.12 274 LYS A CA 1
ATOM 2145 C C . LYS A 1 274 ? 13.634 -0.399 -1.920 1.00 96.12 274 LYS A C 1
ATOM 2147 O O . LYS A 1 274 ? 14.538 0.133 -2.558 1.00 96.12 274 LYS A O 1
ATOM 2152 N N . GLN A 1 275 ? 12.884 -1.381 -2.418 1.00 95.25 275 GLN A N 1
ATOM 2153 C CA . GLN A 1 275 ? 13.084 -1.919 -3.760 1.00 95.25 275 GLN A CA 1
ATOM 2154 C C . GLN A 1 275 ? 12.760 -0.877 -4.840 1.00 95.25 275 GLN A C 1
ATOM 2156 O O . GLN A 1 275 ? 13.547 -0.685 -5.770 1.00 95.25 275 GLN A O 1
ATOM 2161 N N . SER A 1 276 ? 11.647 -0.153 -4.689 1.00 96.12 276 SER A N 1
ATOM 2162 C CA . SER A 1 276 ? 11.298 0.958 -5.578 1.00 96.12 276 SER A CA 1
ATOM 2163 C C . SER A 1 276 ? 12.323 2.082 -5.511 1.00 96.12 276 SER A C 1
ATOM 2165 O O . SER A 1 276 ? 12.677 2.641 -6.545 1.00 96.12 276 SER A O 1
ATOM 2167 N N . TRP A 1 277 ? 12.862 2.377 -4.323 1.00 96.38 277 TRP A N 1
ATOM 2168 C CA . TRP A 1 277 ? 13.945 3.344 -4.167 1.00 96.38 277 TRP A CA 1
ATOM 2169 C C . TRP A 1 277 ? 15.185 2.965 -4.985 1.00 96.38 277 TRP A C 1
ATOM 2171 O O . TRP A 1 277 ? 15.711 3.793 -5.729 1.00 96.38 277 TRP A O 1
ATOM 2181 N N . ASP A 1 278 ? 15.613 1.706 -4.893 1.00 93.75 278 ASP A N 1
ATOM 2182 C CA . ASP A 1 278 ? 16.791 1.196 -5.603 1.00 93.75 278 ASP A CA 1
ATOM 2183 C C . ASP A 1 278 ? 16.592 1.114 -7.122 1.00 93.75 278 ASP A C 1
ATOM 2185 O O . ASP A 1 278 ? 17.558 1.172 -7.888 1.00 93.75 278 ASP A O 1
ATOM 2189 N N . SER A 1 279 ? 15.334 1.027 -7.551 1.00 92.25 279 SER A N 1
ATOM 2190 C CA . SER A 1 279 ? 14.931 0.915 -8.954 1.00 92.25 279 SER A CA 1
ATOM 2191 C C . SER A 1 279 ? 14.665 2.266 -9.624 1.00 92.25 279 SER A C 1
ATOM 2193 O O . SER A 1 279 ? 14.363 2.299 -10.818 1.00 92.25 279 SER A O 1
ATOM 2195 N N . GLN A 1 280 ? 14.782 3.387 -8.898 1.00 90.25 280 GLN A N 1
ATOM 2196 C CA . GLN A 1 280 ? 14.518 4.710 -9.466 1.00 90.25 280 GLN A CA 1
ATOM 2197 C C . GLN A 1 280 ? 15.439 5.019 -10.665 1.00 90.25 280 GLN A C 1
ATOM 2199 O O . GLN A 1 280 ? 16.609 4.606 -10.680 1.00 90.25 280 GLN A O 1
ATOM 2204 N N . PRO A 1 281 ? 14.948 5.779 -11.668 1.00 85.81 281 PRO A N 1
ATOM 2205 C CA . PRO A 1 281 ? 15.754 6.181 -12.813 1.00 85.81 281 PRO A CA 1
ATOM 2206 C C . PRO A 1 281 ? 17.019 6.929 -12.389 1.00 85.81 281 PRO A C 1
ATOM 2208 O O . PRO A 1 281 ? 16.984 7.859 -11.584 1.00 85.81 281 PRO A O 1
ATOM 2211 N N . ARG A 1 282 ? 18.151 6.538 -12.973 1.00 85.62 282 ARG A N 1
ATOM 2212 C CA . ARG A 1 282 ? 19.471 7.147 -12.742 1.00 85.62 282 ARG A CA 1
ATOM 2213 C C . ARG A 1 282 ? 19.948 7.881 -14.002 1.00 85.62 282 ARG A C 1
ATOM 2215 O O . ARG A 1 282 ? 19.237 7.957 -14.999 1.00 85.62 282 ARG A O 1
ATOM 2222 N N . LYS A 1 283 ? 21.174 8.404 -14.011 1.00 82.69 283 LYS A N 1
ATOM 2223 C CA . LYS A 1 283 ? 21.782 8.912 -15.260 1.00 82.69 283 LYS A CA 1
ATOM 2224 C C . LYS A 1 283 ? 22.240 7.780 -16.184 1.00 82.69 283 LYS A C 1
ATOM 2226 O O . LYS A 1 283 ? 22.169 7.907 -17.395 1.00 82.69 283 LYS A O 1
ATOM 2231 N N . SER A 1 284 ? 22.711 6.675 -15.609 1.00 80.69 284 SER A N 1
ATOM 2232 C CA . SER A 1 284 ? 23.000 5.423 -16.315 1.00 80.69 284 SER A CA 1
ATOM 2233 C C . SER A 1 284 ? 23.103 4.266 -15.317 1.00 80.69 284 SER A C 1
ATOM 2235 O O . SER A 1 284 ? 23.147 4.500 -14.107 1.00 80.69 284 SER A O 1
ATOM 2237 N N . ALA A 1 285 ? 23.188 3.027 -15.805 1.00 77.31 285 ALA A N 1
ATOM 2238 C CA . ALA A 1 285 ? 23.244 1.822 -14.969 1.00 77.31 285 ALA A CA 1
ATOM 2239 C C . ALA A 1 285 ? 24.424 1.771 -13.973 1.00 77.31 285 ALA A C 1
ATOM 2241 O O . ALA A 1 285 ? 24.294 1.168 -12.910 1.00 77.31 285 ALA A O 1
ATOM 2242 N N . ILE A 1 286 ? 25.548 2.428 -14.286 1.00 79.62 286 ILE A N 1
ATOM 2243 C CA . ILE A 1 286 ? 26.740 2.477 -13.416 1.00 79.62 286 ILE A CA 1
ATOM 2244 C C . ILE A 1 286 ? 26.682 3.585 -12.360 1.00 79.62 286 ILE A C 1
ATOM 2246 O O . ILE A 1 286 ? 27.536 3.625 -11.477 1.00 79.62 286 ILE A O 1
ATOM 2250 N N . HIS A 1 287 ? 25.718 4.507 -12.451 1.00 86.12 287 HIS A N 1
ATOM 2251 C CA . HIS A 1 287 ? 25.563 5.526 -11.417 1.00 86.12 287 HIS A CA 1
ATOM 2252 C C . HIS A 1 287 ? 25.019 4.879 -10.140 1.00 86.12 287 HIS A C 1
ATOM 2254 O O . HIS A 1 287 ? 24.174 3.983 -10.228 1.00 86.12 287 HIS A O 1
ATOM 2260 N N . PRO A 1 288 ? 25.466 5.322 -8.955 1.00 87.56 288 PRO A N 1
ATOM 2261 C CA . PRO A 1 288 ? 24.937 4.800 -7.705 1.00 87.56 288 PRO A CA 1
ATOM 2262 C C . PRO A 1 288 ? 23.444 5.123 -7.563 1.00 87.56 288 PRO A C 1
ATOM 2264 O O . PRO A 1 288 ? 22.929 6.065 -8.172 1.00 87.56 288 PRO A O 1
ATOM 2267 N N . VAL A 1 289 ? 22.756 4.324 -6.747 1.00 89.44 289 VAL A N 1
ATOM 2268 C CA . VAL A 1 289 ? 21.409 4.645 -6.258 1.00 89.44 289 VAL A CA 1
ATOM 2269 C C . VAL A 1 289 ? 21.465 5.949 -5.459 1.00 89.44 289 VAL A C 1
ATOM 2271 O O . VAL A 1 289 ? 22.483 6.253 -4.834 1.00 89.44 289 VAL A O 1
ATOM 2274 N N . ALA A 1 290 ? 20.382 6.729 -5.493 1.00 90.69 290 ALA A N 1
ATOM 2275 C CA . ALA A 1 290 ? 20.270 7.940 -4.693 1.00 90.69 290 ALA A CA 1
ATOM 2276 C C . ALA A 1 290 ? 20.485 7.632 -3.201 1.00 90.69 290 ALA A C 1
ATOM 2278 O O . ALA A 1 290 ? 19.919 6.679 -2.659 1.00 90.69 290 ALA A O 1
ATOM 2279 N N . THR A 1 291 ? 21.303 8.443 -2.533 1.00 94.56 291 THR A N 1
ATOM 2280 C CA . THR A 1 291 ? 21.530 8.317 -1.091 1.00 94.56 291 THR A CA 1
ATOM 2281 C C . THR A 1 291 ? 20.250 8.656 -0.333 1.00 94.56 291 THR A C 1
ATOM 2283 O O . THR A 1 291 ? 19.610 9.664 -0.624 1.00 94.56 291 THR A O 1
ATOM 2286 N N . ILE A 1 292 ? 19.900 7.828 0.652 1.00 96.38 292 ILE A N 1
ATOM 2287 C CA . ILE A 1 292 ? 18.783 8.081 1.564 1.00 96.38 292 ILE A CA 1
ATOM 2288 C C . ILE A 1 292 ? 19.278 9.005 2.679 1.00 96.38 292 ILE A C 1
ATOM 2290 O O . ILE A 1 292 ? 20.159 8.628 3.452 1.00 96.38 292 ILE A O 1
ATOM 2294 N N . ASP A 1 293 ? 18.702 10.198 2.777 1.00 96.00 293 ASP A N 1
ATOM 2295 C CA . ASP A 1 293 ? 18.846 11.064 3.943 1.00 96.00 293 ASP A CA 1
ATOM 2296 C C . ASP A 1 293 ? 17.932 10.520 5.061 1.00 96.00 293 ASP A C 1
ATOM 2298 O O . ASP A 1 293 ? 16.715 10.418 4.863 1.00 96.00 293 ASP A O 1
ATOM 2302 N N . PRO A 1 294 ? 18.483 10.140 6.230 1.00 90.12 294 PRO A N 1
ATOM 2303 C CA . PRO A 1 294 ? 17.721 9.469 7.282 1.00 90.12 294 PRO A CA 1
ATOM 2304 C C . PRO A 1 294 ? 16.621 10.344 7.895 1.00 90.12 294 PRO A C 1
ATOM 2306 O O . PRO A 1 294 ? 15.724 9.809 8.543 1.00 90.12 294 PRO A O 1
ATOM 2309 N N . ILE A 1 295 ? 16.686 11.665 7.703 1.00 90.69 295 ILE A N 1
ATOM 2310 C CA . ILE A 1 295 ? 15.712 12.618 8.235 1.00 90.69 295 ILE A CA 1
ATOM 2311 C C . ILE A 1 295 ? 14.784 13.090 7.119 1.00 90.69 295 ILE A C 1
ATOM 2313 O O . ILE A 1 295 ? 13.571 13.034 7.279 1.00 90.69 295 ILE A O 1
ATOM 2317 N N . ARG A 1 296 ? 15.324 13.534 5.978 1.00 94.50 296 ARG A N 1
ATOM 2318 C CA . ARG A 1 296 ? 14.504 14.138 4.914 1.00 94.50 296 ARG A CA 1
ATOM 2319 C C . ARG A 1 296 ? 13.665 13.122 4.152 1.00 94.50 296 ARG A C 1
ATOM 2321 O O . ARG A 1 296 ? 12.564 13.440 3.728 1.00 94.50 296 ARG A O 1
ATOM 2328 N N . ASN A 1 297 ? 14.161 11.902 3.956 1.00 97.25 297 ASN A N 1
ATOM 2329 C CA . ASN A 1 297 ? 13.431 10.881 3.202 1.00 97.25 297 ASN A CA 1
ATOM 2330 C C . ASN A 1 297 ? 12.496 10.051 4.082 1.00 97.25 297 ASN A C 1
ATOM 2332 O O . ASN A 1 297 ? 12.115 8.955 3.683 1.00 97.25 297 ASN A O 1
ATOM 2336 N N . ARG A 1 298 ? 12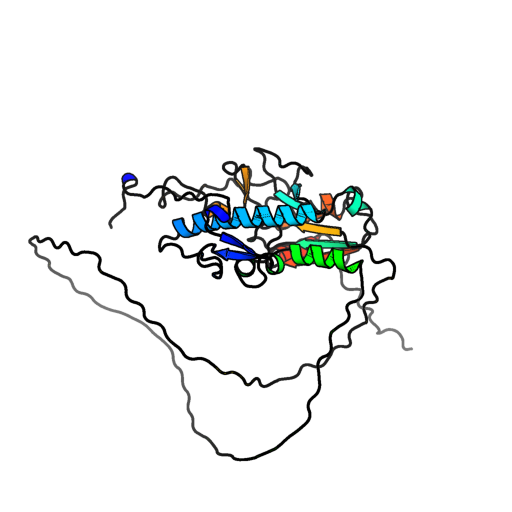.146 10.516 5.283 1.00 96.81 298 ARG A N 1
ATOM 2337 C CA . ARG A 1 298 ? 11.281 9.778 6.204 1.00 96.81 298 ARG A CA 1
ATOM 2338 C C . ARG A 1 298 ? 10.307 10.727 6.880 1.00 96.81 298 ARG A C 1
ATOM 2340 O O . ARG A 1 298 ? 10.684 11.824 7.277 1.00 96.81 298 ARG A O 1
ATOM 2347 N N . ALA A 1 299 ? 9.063 10.288 7.017 1.00 96.69 299 ALA A N 1
ATOM 2348 C CA . ALA A 1 299 ? 8.062 11.048 7.744 1.00 96.69 299 ALA A CA 1
ATOM 2349 C C . ALA A 1 299 ? 8.301 10.941 9.255 1.00 96.69 299 ALA A C 1
ATOM 2351 O O . ALA A 1 299 ? 8.687 9.888 9.772 1.00 96.69 299 ALA A O 1
ATOM 2352 N N . GLU A 1 300 ? 8.098 12.046 9.966 1.00 95.44 300 GLU A N 1
ATOM 2353 C CA . GLU A 1 300 ? 8.172 12.069 11.423 1.00 95.44 300 GLU A CA 1
ATOM 2354 C C . GLU A 1 300 ? 7.099 11.160 12.033 1.00 95.44 300 GLU A C 1
ATOM 2356 O O . GLU A 1 300 ? 5.972 11.134 11.550 1.00 95.44 300 GLU A O 1
ATOM 2361 N N . GLY A 1 301 ? 7.454 10.362 13.045 1.00 95.50 301 GLY A N 1
ATOM 2362 C CA . GLY A 1 301 ? 6.558 9.345 13.600 1.00 95.50 301 GLY A CA 1
ATOM 2363 C C . GLY A 1 301 ? 6.491 8.062 12.764 1.00 95.50 301 GLY A C 1
ATOM 2364 O O . GLY A 1 301 ? 5.861 7.095 13.179 1.00 95.50 301 GLY A O 1
ATOM 2365 N N . HIS A 1 302 ? 7.144 8.000 11.601 1.00 97.12 302 HIS A N 1
ATOM 2366 C CA . HIS A 1 302 ? 7.067 6.851 10.692 1.00 97.12 302 HIS A CA 1
ATOM 2367 C C . HIS A 1 302 ? 8.426 6.539 10.042 1.00 97.12 302 HIS A C 1
ATOM 2369 O O . HIS A 1 302 ? 8.499 6.161 8.872 1.00 97.12 302 HIS A O 1
ATOM 2375 N N . ARG A 1 303 ? 9.538 6.706 10.775 1.00 95.88 303 ARG A N 1
ATOM 2376 C CA . ARG A 1 303 ? 10.895 6.494 10.235 1.00 95.88 303 ARG A CA 1
ATOM 2377 C C . ARG A 1 303 ? 11.321 5.031 10.275 1.00 95.88 303 ARG A C 1
ATOM 2379 O O . ARG A 1 303 ? 12.183 4.624 9.496 1.00 95.88 303 ARG A O 1
ATOM 2386 N N . THR A 1 304 ? 10.730 4.245 11.167 1.00 96.44 304 THR A N 1
ATOM 2387 C CA . THR A 1 304 ? 10.947 2.798 11.289 1.00 96.44 304 THR A CA 1
ATOM 2388 C C . THR A 1 304 ? 9.615 2.057 11.312 1.00 96.44 304 THR A C 1
ATOM 2390 O O . THR A 1 304 ? 8.577 2.669 11.556 1.00 96.44 304 THR A O 1
ATOM 2393 N N . VAL A 1 305 ? 9.645 0.743 11.073 1.00 97.31 305 VAL A N 1
ATOM 2394 C CA . VAL A 1 305 ? 8.451 -0.116 11.120 1.00 97.31 305 VAL A CA 1
ATOM 2395 C C . VAL A 1 305 ? 7.768 -0.013 12.489 1.00 97.31 305 VAL A C 1
ATOM 2397 O O . VAL A 1 305 ? 6.580 0.287 12.558 1.00 97.31 305 VAL A O 1
ATOM 2400 N N . ASP A 1 306 ? 8.525 -0.176 13.579 1.00 96.56 306 ASP A N 1
ATOM 2401 C CA . ASP A 1 306 ? 8.016 -0.061 14.951 1.00 96.56 306 ASP A CA 1
ATOM 2402 C C . ASP A 1 306 ? 7.431 1.335 15.243 1.00 96.56 306 ASP A C 1
ATOM 2404 O O . ASP A 1 306 ? 6.358 1.435 15.835 1.00 96.56 306 ASP A O 1
ATOM 2408 N N . GLU A 1 307 ? 8.102 2.411 14.809 1.00 96.88 307 GLU A N 1
ATOM 2409 C CA . GLU A 1 307 ? 7.599 3.787 14.967 1.00 96.88 307 GLU A CA 1
ATOM 2410 C C . GLU A 1 307 ? 6.298 3.982 14.180 1.00 96.88 307 GLU A C 1
ATOM 2412 O O . GLU A 1 307 ? 5.341 4.519 14.723 1.00 96.88 307 GLU A O 1
ATOM 2417 N N . HIS A 1 308 ? 6.218 3.480 12.942 1.00 98.00 308 HIS A N 1
ATOM 2418 C CA . HIS A 1 308 ? 5.019 3.600 12.115 1.00 98.00 308 HIS A CA 1
ATOM 2419 C C . HIS A 1 308 ? 3.820 2.872 12.730 1.00 98.00 308 HIS A C 1
ATOM 2421 O O . HIS A 1 308 ? 2.728 3.444 12.789 1.00 98.00 308 HIS A O 1
ATOM 2427 N N . VAL A 1 309 ? 4.021 1.644 13.218 1.00 97.56 309 VAL A N 1
ATOM 2428 C CA . VAL A 1 309 ? 2.974 0.884 13.913 1.00 97.56 309 VAL A CA 1
ATOM 2429 C C . VAL A 1 309 ? 2.526 1.629 15.167 1.00 97.56 309 VAL A C 1
ATOM 2431 O O . VAL A 1 309 ? 1.334 1.890 15.319 1.00 97.56 309 VAL A O 1
ATOM 2434 N N . LYS A 1 310 ? 3.468 2.046 16.020 1.00 96.56 310 LYS A N 1
ATOM 2435 C CA . LYS A 1 310 ? 3.159 2.776 17.254 1.00 96.56 310 LYS A CA 1
ATOM 2436 C C . LYS A 1 310 ? 2.408 4.082 16.981 1.00 96.56 310 LYS A C 1
ATOM 2438 O O . LYS A 1 310 ? 1.359 4.317 17.567 1.00 96.56 310 LYS A O 1
ATOM 2443 N N . SER A 1 311 ? 2.905 4.917 16.073 1.00 96.88 311 SER A N 1
ATOM 2444 C CA . SER A 1 311 ? 2.277 6.203 15.764 1.00 96.88 311 SER A CA 1
ATOM 2445 C C . SER A 1 311 ? 0.879 6.024 15.185 1.00 96.88 311 SER A C 1
ATOM 2447 O O . SER A 1 311 ? -0.016 6.789 15.526 1.00 96.88 311 SER A O 1
ATOM 2449 N N . THR A 1 312 ? 0.645 5.003 14.356 1.00 96.44 312 THR A N 1
ATOM 2450 C CA . THR A 1 312 ? -0.703 4.719 13.833 1.00 96.44 312 THR A CA 1
ATOM 2451 C C . THR A 1 312 ? -1.646 4.248 14.941 1.00 96.44 312 THR A C 1
ATOM 2453 O O . THR A 1 312 ? -2.814 4.634 14.966 1.00 96.44 312 THR A O 1
ATOM 2456 N N . PHE A 1 313 ? -1.143 3.460 15.895 1.00 94.69 313 PHE A N 1
ATOM 2457 C CA . PHE A 1 313 ? -1.914 3.088 17.077 1.00 94.69 313 PHE A CA 1
ATOM 2458 C C . PHE A 1 313 ? -2.311 4.322 17.878 1.00 94.69 313 PHE A C 1
ATOM 2460 O O . PHE A 1 313 ? -3.486 4.500 18.163 1.00 94.69 313 PHE A O 1
ATOM 2467 N N . ASP A 1 314 ? -1.362 5.200 18.187 1.00 94.62 314 ASP A N 1
ATOM 2468 C CA . ASP A 1 314 ? -1.621 6.379 19.013 1.00 94.62 314 ASP A CA 1
ATOM 2469 C C . ASP A 1 314 ? -2.549 7.391 18.321 1.00 94.62 314 ASP A C 1
ATOM 2471 O O . ASP A 1 314 ? -3.413 7.987 18.959 1.00 94.62 314 ASP A O 1
ATOM 2475 N N . THR A 1 315 ? -2.382 7.592 17.011 1.00 95.31 315 THR A N 1
ATOM 2476 C CA . THR A 1 315 ? -3.094 8.643 16.262 1.00 95.31 315 THR A CA 1
ATOM 2477 C C . THR A 1 315 ? -4.464 8.217 15.744 1.00 95.31 315 THR A C 1
ATOM 2479 O O . THR A 1 315 ? -5.349 9.071 15.643 1.00 95.31 315 THR A O 1
ATOM 2482 N N . ILE A 1 316 ? -4.649 6.926 15.437 1.00 95.81 316 ILE A N 1
ATOM 2483 C CA . ILE A 1 316 ? -5.894 6.375 14.883 1.00 95.81 316 ILE A CA 1
ATOM 2484 C C . ILE A 1 316 ? -6.554 5.417 15.875 1.00 95.81 316 ILE A C 1
ATOM 2486 O O . ILE A 1 316 ? -7.677 5.658 16.300 1.00 95.81 316 ILE A O 1
ATOM 2490 N N . LEU A 1 317 ? -5.886 4.322 16.247 1.00 94.19 317 LEU A N 1
ATOM 2491 C CA . LEU A 1 317 ? -6.560 3.203 16.926 1.00 94.19 317 LEU A CA 1
ATOM 2492 C C . LEU A 1 317 ? -6.911 3.485 18.394 1.00 94.19 317 LEU A C 1
ATOM 2494 O O . LEU A 1 317 ? -7.967 3.073 18.858 1.00 94.19 317 LEU A O 1
ATOM 2498 N N . ASN A 1 318 ? -6.051 4.208 19.106 1.00 92.56 318 ASN A N 1
ATOM 2499 C CA . ASN A 1 318 ? -6.228 4.627 20.498 1.00 92.56 318 ASN A CA 1
ATOM 2500 C C . ASN A 1 318 ? -6.820 6.043 20.602 1.00 92.56 318 ASN A C 1
ATOM 2502 O O . ASN A 1 318 ? -6.782 6.655 21.671 1.00 92.56 318 ASN A O 1
ATOM 2506 N N . ASN A 1 319 ? -7.342 6.580 19.498 1.00 94.25 319 ASN A N 1
ATOM 2507 C CA . ASN A 1 319 ? -7.895 7.921 19.436 1.00 94.25 319 ASN A CA 1
ATOM 2508 C C . ASN A 1 319 ? -9.437 7.871 19.401 1.00 94.25 319 ASN A C 1
ATOM 2510 O O . ASN A 1 319 ? -9.997 7.427 18.395 1.00 94.25 319 ASN A O 1
ATOM 2514 N N . PRO A 1 320 ? -10.137 8.376 20.439 1.00 93.81 320 PRO A N 1
ATOM 2515 C CA . PRO A 1 320 ? -11.602 8.405 20.493 1.00 93.81 320 PRO A CA 1
ATOM 2516 C C . PRO A 1 320 ? -12.283 9.167 19.346 1.00 93.81 320 PRO A C 1
ATOM 2518 O O . PRO A 1 320 ? -13.462 8.940 19.080 1.00 93.81 320 PRO A O 1
ATOM 2521 N N . ASP A 1 321 ? -11.562 10.057 18.655 1.00 94.88 321 ASP A N 1
ATOM 2522 C CA . ASP A 1 321 ? -12.086 10.761 17.478 1.00 94.88 321 ASP A CA 1
ATOM 2523 C C . ASP A 1 321 ? -12.201 9.854 16.242 1.00 94.88 321 ASP A C 1
ATOM 2525 O O . ASP A 1 321 ? -12.914 10.194 15.294 1.00 94.88 321 ASP A O 1
ATOM 2529 N N . TRP A 1 322 ? -11.478 8.731 16.230 1.00 95.88 322 TRP A N 1
ATOM 2530 C CA . TRP A 1 322 ? -11.404 7.777 15.121 1.00 95.88 322 TRP A CA 1
ATOM 2531 C C . TRP A 1 322 ? -12.054 6.440 15.455 1.00 95.88 322 TRP A C 1
ATOM 2533 O O . TRP A 1 322 ? -12.740 5.869 14.611 1.00 95.88 322 TRP A O 1
ATOM 2543 N N . VAL A 1 323 ? -11.841 5.942 16.670 1.00 95.38 323 VAL A N 1
ATOM 2544 C CA . VAL A 1 323 ? -12.267 4.612 17.106 1.00 95.38 323 VAL A CA 1
ATOM 2545 C C . VAL A 1 323 ? -13.070 4.729 18.392 1.00 95.38 323 VAL A C 1
ATOM 2547 O O . VAL A 1 323 ? -12.654 5.395 19.338 1.00 95.38 323 VAL A O 1
ATOM 2550 N N . ALA A 1 324 ? -14.230 4.068 18.442 1.00 92.25 324 ALA A N 1
ATOM 2551 C CA . ALA A 1 324 ? -15.039 4.043 19.654 1.00 92.25 324 ALA A CA 1
ATOM 2552 C C . ALA A 1 324 ? -14.236 3.430 20.826 1.00 92.25 324 ALA A C 1
ATOM 2554 O O . ALA A 1 324 ? -13.623 2.378 20.638 1.00 92.25 324 ALA A O 1
ATOM 2555 N N . PRO A 1 325 ? -14.256 4.017 22.041 1.00 91.19 325 PRO A N 1
ATOM 2556 C CA . PRO A 1 325 ? -13.461 3.520 23.175 1.00 91.19 325 PRO A CA 1
ATOM 2557 C C . PRO A 1 325 ? -13.753 2.073 23.600 1.00 91.19 325 PRO A C 1
ATOM 2559 O O . PRO A 1 325 ? -12.937 1.444 24.264 1.00 91.19 325 PRO A O 1
ATOM 2562 N N . ASP A 1 326 ? -14.929 1.559 23.251 1.00 90.00 326 ASP A N 1
ATOM 2563 C CA . ASP A 1 326 ? -15.395 0.197 23.510 1.00 90.00 326 ASP A CA 1
ATOM 2564 C C . ASP A 1 326 ? -15.327 -0.708 22.264 1.00 90.00 326 ASP A C 1
ATOM 2566 O O . ASP A 1 326 ? -15.896 -1.800 22.261 1.00 90.00 326 ASP A O 1
ATOM 2570 N N . ALA A 1 327 ? -14.663 -0.271 21.188 1.00 92.06 327 ALA A N 1
ATOM 2571 C CA . ALA A 1 327 ? -14.466 -1.090 20.000 1.00 92.06 327 ALA A CA 1
ATOM 2572 C C . ALA A 1 327 ? -13.478 -2.236 20.262 1.00 92.06 327 ALA A C 1
ATOM 2574 O O . ALA A 1 327 ? -12.438 -2.079 20.899 1.00 92.06 327 ALA A O 1
ATOM 2575 N N . HIS A 1 328 ? -13.783 -3.402 19.704 1.00 91.94 328 HIS A N 1
ATOM 2576 C CA . HIS A 1 328 ? -12.906 -4.561 19.696 1.00 91.94 328 HIS A CA 1
ATOM 2577 C C . HIS A 1 328 ? -12.003 -4.520 18.460 1.00 91.94 328 HIS A C 1
ATOM 2579 O O . HIS A 1 328 ? -12.485 -4.498 17.321 1.00 91.94 328 HIS A O 1
ATOM 2585 N N . ILE A 1 329 ? -10.692 -4.547 18.691 1.00 93.50 329 ILE A N 1
ATOM 2586 C CA . ILE A 1 329 ? -9.672 -4.500 17.643 1.00 93.50 329 ILE A CA 1
ATOM 2587 C C . ILE A 1 329 ? -9.138 -5.914 17.381 1.00 93.50 329 ILE A C 1
ATOM 2589 O O . ILE A 1 329 ? -8.640 -6.583 18.284 1.00 93.50 329 ILE A O 1
ATOM 2593 N N . TYR A 1 330 ? -9.223 -6.356 16.129 1.00 94.69 330 TYR A N 1
ATOM 2594 C CA . TYR A 1 330 ? -8.728 -7.638 15.631 1.00 94.69 330 TYR A CA 1
ATOM 2595 C C . TYR A 1 330 ? -7.515 -7.376 14.755 1.00 94.69 330 TYR A C 1
ATOM 2597 O O . TYR A 1 330 ? -7.595 -6.561 13.843 1.00 94.69 330 TYR A O 1
ATOM 2605 N N . MET A 1 331 ? -6.397 -8.048 15.007 1.00 94.94 331 MET A N 1
ATOM 2606 C CA . MET A 1 331 ? -5.142 -7.723 14.334 1.00 94.94 331 MET A CA 1
ATOM 2607 C C . MET A 1 331 ? -4.636 -8.861 13.452 1.00 94.94 331 MET A C 1
ATOM 2609 O O . MET A 1 331 ? -4.583 -10.012 13.878 1.00 94.94 331 MET A O 1
ATOM 2613 N N . ILE A 1 332 ? -4.223 -8.517 12.234 1.00 97.69 332 ILE A N 1
ATOM 2614 C CA . ILE A 1 332 ? -3.588 -9.403 11.259 1.00 97.69 332 ILE A CA 1
ATOM 2615 C C . ILE A 1 332 ? -2.204 -8.827 10.966 1.00 97.69 332 ILE A C 1
ATOM 2617 O O . ILE A 1 332 ? -2.079 -7.787 10.324 1.00 97.69 332 ILE A O 1
ATOM 2621 N N . GLY A 1 333 ? -1.162 -9.495 11.449 1.00 97.25 333 GLY A N 1
ATOM 2622 C CA . GLY A 1 333 ? 0.225 -9.136 11.170 1.00 97.25 333 GLY A CA 1
ATOM 2623 C C . GLY A 1 333 ? 0.805 -9.993 10.050 1.00 97.25 333 GLY A C 1
ATOM 2624 O O . GLY A 1 333 ? 0.682 -11.215 10.099 1.00 97.25 333 GLY A O 1
ATOM 2625 N N . ILE A 1 334 ? 1.449 -9.371 9.061 1.00 96.56 334 ILE A N 1
ATOM 2626 C CA . ILE A 1 334 ? 2.070 -10.068 7.928 1.00 96.56 334 ILE A CA 1
ATOM 2627 C C . ILE A 1 334 ? 3.582 -9.856 7.973 1.00 96.56 334 ILE A C 1
ATOM 2629 O O . ILE A 1 334 ? 4.046 -8.719 8.052 1.00 96.56 334 ILE A O 1
ATOM 2633 N N . GLY A 1 335 ? 4.337 -10.957 7.937 1.00 95.31 335 GLY A N 1
ATOM 2634 C CA . GLY A 1 335 ? 5.802 -10.941 7.916 1.00 95.31 335 GLY A CA 1
ATOM 2635 C C . GLY A 1 335 ? 6.407 -10.035 8.990 1.00 95.31 335 GLY A C 1
ATOM 2636 O O . GLY A 1 335 ? 6.013 -10.088 10.158 1.00 95.31 335 GLY A O 1
ATOM 2637 N N . ASN A 1 336 ? 7.323 -9.155 8.582 1.00 96.12 336 ASN A N 1
ATOM 2638 C CA . ASN A 1 336 ? 8.026 -8.245 9.492 1.00 96.12 336 ASN A CA 1
ATOM 2639 C C . ASN A 1 336 ? 7.094 -7.204 10.135 1.00 96.12 336 ASN A C 1
ATOM 2641 O O . ASN A 1 336 ? 7.366 -6.719 11.239 1.00 96.12 336 ASN A O 1
ATOM 2645 N N . GLY A 1 337 ? 5.979 -6.870 9.479 1.00 96.81 337 GLY A N 1
ATOM 2646 C CA . GLY A 1 337 ? 4.944 -6.020 10.062 1.00 96.81 337 GLY A CA 1
ATOM 2647 C C . GLY A 1 337 ? 4.251 -6.679 11.251 1.00 96.81 337 GLY A C 1
ATOM 2648 O O . GLY A 1 337 ? 3.999 -6.020 12.260 1.00 96.81 337 GLY A O 1
ATOM 2649 N N . GLY A 1 338 ? 4.013 -7.991 11.177 1.00 97.00 338 GLY A N 1
ATOM 2650 C CA . GLY A 1 338 ? 3.495 -8.775 12.300 1.00 97.00 338 GLY A CA 1
ATOM 2651 C C . GLY A 1 338 ? 4.458 -8.812 13.485 1.00 97.00 338 GLY A C 1
ATOM 2652 O O . GLY A 1 338 ? 4.044 -8.588 14.623 1.00 97.00 338 GLY A O 1
ATOM 2653 N N . ASP A 1 339 ? 5.753 -8.984 13.224 1.00 97.25 339 ASP A N 1
ATOM 2654 C CA . ASP A 1 339 ? 6.766 -8.938 14.279 1.00 97.25 339 ASP A CA 1
ATOM 2655 C C . ASP A 1 339 ? 6.819 -7.564 14.964 1.00 97.25 339 ASP A C 1
ATOM 2657 O O . ASP A 1 339 ? 6.903 -7.473 16.191 1.00 97.25 339 ASP A O 1
ATOM 2661 N N . ALA A 1 340 ? 6.747 -6.475 14.193 1.00 96.75 340 ALA A N 1
ATOM 2662 C CA . ALA A 1 340 ? 6.710 -5.122 14.744 1.00 96.75 340 ALA A CA 1
ATOM 2663 C C . ALA A 1 340 ? 5.441 -4.860 15.561 1.00 96.75 340 ALA A C 1
ATOM 2665 O O . ALA A 1 340 ? 5.518 -4.291 16.650 1.00 96.75 340 ALA A O 1
ATOM 2666 N N . MET A 1 341 ? 4.291 -5.329 15.077 1.00 96.44 341 MET A N 1
ATOM 2667 C CA . MET A 1 341 ? 3.028 -5.289 15.809 1.00 96.44 341 MET A CA 1
ATOM 2668 C C . MET A 1 341 ? 3.151 -5.970 17.174 1.00 96.44 341 MET A C 1
ATOM 2670 O O . MET A 1 341 ? 2.825 -5.356 18.189 1.00 96.44 341 MET A O 1
ATOM 2674 N N . LEU A 1 342 ? 3.688 -7.193 17.227 1.00 95.88 342 LEU A N 1
ATOM 2675 C CA . LEU A 1 342 ? 3.898 -7.911 18.487 1.00 95.88 342 LEU A CA 1
ATOM 2676 C C . LEU A 1 342 ? 4.860 -7.170 19.423 1.00 95.88 342 LEU A C 1
ATOM 2678 O O . LEU A 1 342 ? 4.607 -7.098 20.628 1.00 95.88 342 LEU A O 1
ATOM 2682 N N . ARG A 1 343 ? 5.941 -6.578 18.897 1.00 94.94 343 ARG A N 1
ATOM 2683 C CA . ARG A 1 343 ? 6.883 -5.779 19.700 1.00 94.94 343 ARG A CA 1
ATOM 2684 C C . ARG A 1 343 ? 6.238 -4.530 20.292 1.00 94.94 343 ARG A C 1
ATOM 2686 O O . ARG A 1 343 ? 6.496 -4.228 21.456 1.00 94.94 343 ARG A O 1
ATOM 2693 N N . VAL A 1 344 ? 5.440 -3.799 19.513 1.00 93.44 344 VAL A N 1
ATOM 2694 C CA . VAL A 1 344 ? 4.725 -2.603 19.986 1.00 93.44 344 VAL A CA 1
ATOM 2695 C C . VAL A 1 344 ? 3.700 -3.000 21.045 1.00 93.44 344 VAL A C 1
ATOM 2697 O O . VAL A 1 344 ? 3.753 -2.479 22.157 1.00 93.44 344 VAL A O 1
ATOM 2700 N N . LEU A 1 345 ? 2.860 -4.000 20.761 1.00 91.06 345 LEU A N 1
ATOM 2701 C CA . LEU A 1 345 ? 1.879 -4.519 21.716 1.00 91.06 345 LEU A CA 1
ATOM 2702 C C . LEU A 1 345 ? 2.534 -4.987 23.018 1.00 91.06 345 LEU A C 1
ATOM 2704 O O . LEU A 1 345 ? 2.057 -4.650 24.090 1.00 91.06 345 LEU A O 1
ATOM 2708 N N . SER A 1 346 ? 3.662 -5.694 22.961 1.00 89.56 346 SER A N 1
ATOM 2709 C CA . SER A 1 346 ? 4.346 -6.175 24.172 1.00 89.56 346 SER A CA 1
ATOM 2710 C C . SER A 1 346 ? 4.894 -5.042 25.050 1.00 89.56 346 SER A C 1
ATOM 2712 O O . SER A 1 346 ? 5.012 -5.202 26.264 1.00 89.56 346 SER A O 1
ATOM 2714 N N . LYS A 1 347 ? 5.256 -3.896 24.458 1.00 87.25 347 LYS A N 1
ATOM 2715 C CA . LYS A 1 347 ? 5.769 -2.727 25.193 1.00 87.25 347 LYS A CA 1
ATOM 2716 C C . LYS A 1 347 ? 4.645 -1.903 25.818 1.00 87.25 347 LYS A C 1
ATOM 2718 O O . LYS A 1 347 ? 4.795 -1.446 26.952 1.00 87.25 347 LYS A O 1
ATOM 2723 N N . GLU A 1 348 ? 3.551 -1.723 25.081 1.00 76.56 348 GLU A N 1
ATOM 2724 C CA . GLU A 1 348 ? 2.395 -0.926 25.504 1.00 76.56 348 GLU A CA 1
ATOM 2725 C C . GLU A 1 348 ? 1.477 -1.722 26.448 1.00 76.56 348 GLU A C 1
ATOM 2727 O O . GLU A 1 348 ? 1.017 -1.217 27.473 1.00 76.56 348 GLU A O 1
ATOM 2732 N N . CYS A 1 349 ? 1.274 -3.013 26.181 1.00 59.84 349 CYS A N 1
ATOM 2733 C CA . CYS A 1 349 ? 0.483 -3.907 27.014 1.00 59.84 349 CYS A CA 1
ATOM 2734 C C . CYS A 1 349 ? 1.312 -4.480 28.174 1.00 59.84 349 CYS A C 1
ATOM 2736 O O . CYS A 1 349 ? 1.531 -5.687 28.272 1.00 59.84 349 CYS A O 1
ATOM 2738 N N . LYS A 1 350 ? 1.681 -3.638 29.145 1.00 47.91 350 LYS A N 1
ATOM 2739 C CA . LYS A 1 350 ? 2.194 -4.107 30.452 1.00 47.91 350 LYS A CA 1
ATOM 2740 C C . LYS A 1 350 ? 1.169 -4.928 31.269 1.00 47.91 350 LYS A C 1
ATOM 2742 O O . LYS A 1 350 ? 1.500 -5.401 32.351 1.00 47.91 350 LYS A O 1
ATOM 2747 N N . CYS A 1 351 ? -0.054 -5.117 30.762 1.00 37.84 351 CYS A N 1
ATOM 2748 C CA . CYS A 1 351 ? -1.145 -5.850 31.416 1.00 37.84 351 CYS A CA 1
ATOM 2749 C C . CYS A 1 351 ? -1.255 -7.341 31.038 1.00 37.84 351 CYS A C 1
ATOM 2751 O O . CYS A 1 351 ? -2.065 -8.034 31.642 1.00 37.84 351 CYS A O 1
ATOM 2753 N N . PHE A 1 352 ? -0.447 -7.861 30.105 1.00 39.72 352 PHE A N 1
ATOM 2754 C CA . PHE A 1 352 ? -0.368 -9.309 29.832 1.00 39.72 352 PHE A CA 1
ATOM 2755 C C . PHE A 1 352 ? 0.831 -9.961 30.536 1.00 39.72 352 PHE A C 1
ATOM 2757 O O . PHE A 1 352 ? 1.544 -10.781 29.960 1.00 39.72 352 PHE A O 1
ATOM 2764 N N . LEU A 1 353 ? 1.066 -9.610 31.805 1.00 35.12 353 LEU A N 1
ATOM 2765 C CA . LEU A 1 353 ? 1.785 -10.535 32.679 1.00 35.12 353 LEU A CA 1
ATOM 2766 C C . LEU A 1 353 ? 0.907 -11.785 32.854 1.00 35.12 353 LEU A C 1
ATOM 2768 O O . LEU A 1 353 ? -0.319 -11.647 32.926 1.00 35.12 353 LEU A O 1
ATOM 2772 N N . PRO A 1 354 ? 1.493 -12.996 32.898 1.00 38.62 354 PRO A N 1
ATOM 2773 C CA . PRO A 1 354 ? 0.717 -14.201 33.139 1.00 38.62 354 PRO A CA 1
ATOM 2774 C C . PRO A 1 354 ? -0.058 -13.995 34.439 1.00 38.62 354 PRO A C 1
ATOM 2776 O O . PRO A 1 354 ? 0.492 -13.462 35.408 1.00 38.62 354 PRO A O 1
ATOM 2779 N N . LEU A 1 355 ? -1.341 -14.371 34.436 1.00 41.12 355 LEU A N 1
ATOM 2780 C CA . LEU A 1 355 ? -2.164 -14.419 35.643 1.00 41.12 355 LEU A CA 1
ATOM 2781 C C . LEU A 1 355 ? -1.311 -14.962 36.800 1.00 41.12 355 LEU A C 1
ATOM 2783 O O . LEU A 1 355 ? -0.567 -15.923 36.570 1.00 41.12 355 LEU A O 1
ATOM 2787 N N . PRO A 1 356 ? -1.376 -14.372 38.009 1.00 40.09 356 PRO A N 1
ATOM 2788 C CA . PRO A 1 356 ? -0.621 -14.890 39.137 1.00 40.09 356 PRO A CA 1
ATOM 2789 C C . PRO A 1 356 ? -0.926 -16.380 39.243 1.00 40.09 356 PRO A C 1
ATOM 2791 O O . PRO A 1 356 ? -2.092 -16.777 39.286 1.00 40.09 356 PRO A O 1
ATOM 2794 N N . PHE A 1 357 ? 0.129 -17.191 39.193 1.00 38.97 357 PHE A N 1
ATOM 2795 C CA . PHE A 1 357 ? 0.045 -18.625 39.397 1.00 38.97 357 PHE A CA 1
ATOM 2796 C C . PHE A 1 357 ? -0.654 -18.815 40.743 1.00 38.97 357 PHE A C 1
ATOM 2798 O O . PHE A 1 357 ? -0.086 -18.503 41.789 1.00 38.97 357 PHE A O 1
ATOM 2805 N N . ILE A 1 358 ? -1.929 -19.211 40.714 1.00 44.38 358 ILE A N 1
ATOM 2806 C CA . ILE A 1 358 ? -2.651 -19.578 41.924 1.00 44.38 358 ILE A CA 1
ATOM 2807 C C . ILE A 1 358 ? -1.967 -20.853 42.390 1.00 44.38 358 ILE A C 1
ATOM 2809 O O . ILE A 1 358 ? -2.230 -21.935 41.864 1.00 44.38 358 ILE A O 1
ATOM 2813 N N . ASP A 1 359 ? -1.052 -20.709 43.341 1.00 40.84 359 ASP A N 1
ATOM 2814 C CA . ASP A 1 359 ? -0.523 -21.831 44.088 1.00 40.84 359 ASP A CA 1
ATOM 2815 C C . ASP A 1 359 ? -1.695 -22.481 44.835 1.00 40.84 359 ASP A C 1
ATOM 2817 O O . ASP A 1 359 ? -2.181 -21.989 45.853 1.00 40.84 359 ASP A O 1
ATOM 2821 N N . ARG A 1 360 ? -2.215 -23.575 44.271 1.00 47.25 360 ARG A N 1
ATOM 2822 C CA . ARG A 1 360 ? -3.227 -24.440 44.891 1.00 47.25 360 ARG A CA 1
ATOM 2823 C C . ARG A 1 360 ? -2.586 -25.387 45.911 1.00 47.25 360 ARG A C 1
ATOM 2825 O O . ARG A 1 360 ? -2.924 -26.566 45.953 1.00 47.25 360 ARG A O 1
ATOM 2832 N N . SER A 1 361 ? -1.685 -24.894 46.753 1.00 47.38 361 SER A N 1
ATOM 2833 C CA . SER A 1 361 ? -1.132 -25.676 47.860 1.00 47.38 361 SER A CA 1
ATOM 2834 C C . SER A 1 361 ? -1.326 -24.998 49.211 1.00 47.38 361 SER A C 1
ATOM 2836 O O . SER A 1 361 ? -0.389 -24.844 49.973 1.00 47.38 361 SER A O 1
ATOM 2838 N N . MET A 1 362 ? -2.562 -24.623 49.558 1.00 46.50 362 MET A N 1
ATOM 2839 C CA . MET A 1 362 ? -2.915 -24.356 50.963 1.00 46.50 362 MET A CA 1
ATOM 2840 C C . MET A 1 362 ? -4.428 -24.405 51.203 1.00 46.50 362 MET A C 1
ATOM 2842 O O . MET A 1 362 ? -5.046 -23.460 51.678 1.00 46.50 362 MET A O 1
ATOM 2846 N N . THR A 1 363 ? -5.031 -25.551 50.902 1.00 49.38 363 THR A N 1
ATOM 2847 C CA . THR A 1 363 ? -6.247 -26.000 51.592 1.00 49.38 363 THR A CA 1
ATOM 2848 C C . THR A 1 363 ? -6.195 -27.512 51.730 1.00 49.38 363 THR A C 1
ATOM 2850 O O . THR A 1 363 ? -6.727 -28.224 50.887 1.00 49.38 363 THR A O 1
ATOM 2853 N N . ASP A 1 364 ? -5.530 -27.984 52.780 1.00 43.81 364 ASP A N 1
ATOM 2854 C CA . ASP A 1 364 ? -6.036 -29.108 53.565 1.00 43.81 364 ASP A CA 1
ATOM 2855 C C . ASP A 1 364 ? -5.329 -29.159 54.932 1.00 43.81 364 ASP A C 1
ATOM 2857 O O . ASP A 1 364 ? -4.154 -29.502 55.013 1.00 43.81 364 ASP A O 1
ATOM 2861 N N . LYS A 1 365 ? -6.122 -28.816 55.957 1.00 40.53 365 LYS A N 1
ATOM 2862 C CA . LYS A 1 365 ? -6.048 -29.160 57.393 1.00 40.53 365 LYS A CA 1
ATOM 2863 C C . LYS A 1 365 ? -4.881 -28.687 58.259 1.00 40.53 365 LYS A C 1
ATOM 2865 O O . LYS A 1 365 ? -3.727 -29.109 58.050 1.00 40.53 365 LYS A O 1
#

=== Feature glossary ===
Feature key, reading from the visual/contextual features back to the raw sequence:

Rendered structure images. Six rendered views show the 3D structure from the faces of a cube — i.e. along ±x, ±y, ±z. Rendering representation is drawn randomly per protein from cartoon (secondary-structure ribbons), sticks (backbone bonds), or molecular surface; coloring is either N→C rainbow (blue at the N-terminus through red at the C-terminus) or one color per chain.

Contact-map, Ramachandran, and PAE plots. The contact map is a binary N×N matrix image: pixel (i, j) is dark where Cα_i and Cα_j are within 8 Å and |i−j|>4. Because the |i−j|>4 filter removes local helical contacts, off-diagonal stripes parallel to the main diagonal indicate parallel β-sheets; stripes perpendicular to it indicate antiparallel β-sheets. The Ramachandran plot scatters every residue's (φ, ψ) pair against the sterically allowed regions. The PAE heatmap renders the predicted-aligned-error matrix.

InterPro / GO / CATH / organism. Database cross-references. InterPro integrates a dozen domain/family signature databases into unified entries with residue-range hits. GO terms attach function/process/location labels with evidence codes. CATH codes position the fold in a four-level structural taxonomy. Organism is the NCBI-taxonomy species name.

Nearest PDB structures. The Foldseek neighbor list gives the closest experimentally determined structures in the PDB, ranked by structural alignment. TM-score near 1 means near-identical fold; near 0.3 means only rough topology match. This is how one finds what a novel AlphaFold prediction most resembles in the solved-structure universe.

Predicted aligned error. PAE(i, j) answers: if I align the predicted and true structures on residue i, how far off (in Å) do I expect residue j to be? A block-diagonal PAE matrix with low values on the blocks and high values off-diagonal is the signature of a multi-domain protein with confidently predicted domains but uncertain inter-domain orientation.

Solvent-accessible surface area. Accessible surface area quantifies burial. A residue with SASA near zero is packed into the hydrophobic core; one with SASA >100 Å² sits on the surface. Computed here via the Shrake–Rupley numerical algorithm with a 1.4 Å probe.

B-factor. B-factor (Debye–Waller factor) reflects atomic displacement in the crystal lattice. It is an experimental observable (units Å²), not a prediction; low values mean the atom is pinned down, high values mean it moves or is heterogeneous across the crystal.

pLDDT. For AlphaFold models, the B-factor field carries pLDDT — the model's own estimate of local accuracy on a 0–100 scale. Regions with pLDDT<50 should be treated as essentially unmodeled; they often correspond to intrinsically disordered segments.

Backbone torsions (φ/ψ). φ (phi) and ψ (psi) are the two rotatable backbone dihedrals per residue: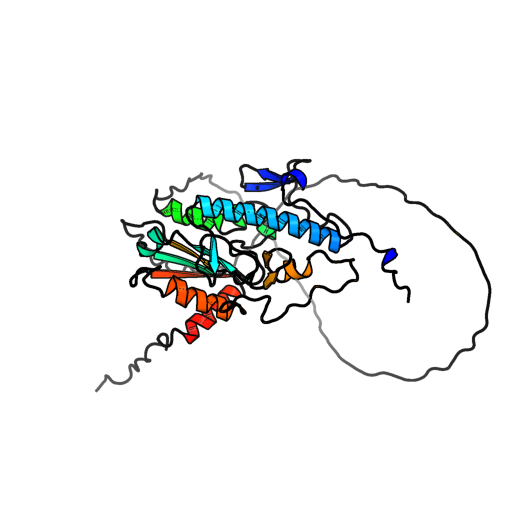 φ is the C(i-1)–N–Cα–C torsion, ψ is the N–Cα–C–N(i+1) torsion, both in degrees on (−180°, 180°]. α-helical residues cluster near (−60°, −45°); β-strand residues near (−120°, +130°). A Ramachandran plot is simply a scatter of (φ, ψ) for every residue.

Radius of gyration, Cα contacts, bounding box. Radius of gyration (Rg) is the root-mean-square distance of Cα atoms from their centroid — a single number for overall size and compactness. A globular domain of N residues has Rg ≈ 2.2·N^0.38 Å; an extended or disordered chain has a much larger Rg. The Cα contact count is the number of residue pairs whose Cα atoms are within 8 Å and are more than four positions apart in sequence — a standard proxy for tertiary packing density. The bounding box is the smallest axis-aligned box enclosing all Cα atoms.

Secondary structure (3-state, P-SEA). Three-state secondary structure (P-SEA) collapses the eight DSSP classes into helix (a), strand (b), and coil (c). P-SEA assigns these from Cα geometry alone — distances and angles — without requiring backbone oxygens, so it works on any Cα trace.

Secondary structure (8-state, DSSP). DSSP 8-state secondary structure assigns each residue one of H (α-helix), G (3₁₀-helix), I (π-helix), E (extended β-strand), B (isolated β-bridge), T (hydrogen-bonded turn), S (bend), or '-' (coil). The assignment is computed from backbone hydrogen-bond geometry via the Kabsch–Sander algorithm.

Foldseek 3Di. A 3Di character summarizes, for each residue, the relative orientation of the Cα frame of its nearest spatial neighbor. Because it encodes fold topology rather than chemistry, 3Di alignments detect remote structural similarity that sequence alignment misses.

mmCIF coordinates. The mmCIF block holds the 3D Cartesian coordinates of each backbone atom (N, Cα, C, O) in ångströms. mmCIF is the PDB's canonical archive format — a tagged-loop text representation of the atomic model.

Sequence. Sequence gives the chain of amino acids in standard one-letter code (A=alanine, C=cysteine, …, Y=tyrosine), read N→C. It is the only feature that is directly encoded by the gene; all structural features are derived from the folded form of this sequence.